Protein AF-A0A222F838-F1 (afdb_monomer)

Sequence (242 aa):
MSFPVFLSALLALLLTPISASGETWLASSETDFPPYNFPAGGKHVGIDTEIVQRVIDGMGEQVLFVQLPWKRVVQSVEQNEVDLGFQFVGTKERFEKFNMVGPFREGITTFMLPRDSVIEFSSLKELKGYLIGTVRGYAYEEEFDRADYLKKEEATDNETNVRKLAAGRLHMIVGDRDTLAFLAKRLGLSDRFRFADTPLAVVPRYIAFPKARSDQAAAFAQKLEEIKASGDIQSIIEKYTR

pLDDT: mean 92.19, std 12.28, range [41.16, 98.81]

Foldseek 3Di:
DDDDDDDDDDPPPPPDPPPPAAEEFEEEEAAAQPPAWYDDPNDIDHLVVVLLQVLQVLVSYHYDYDHDQPVVLVVCQLVVVGQKYWFDFDDPVQVVFFLKADLLDKFFKFKKAFLPDPDADPDVVSQQPFEEEDEPPDDGDPCNVPPPSHHYDYDSDLLVVLVCRVVVVGRIYIDTPNRNCVSCVVVVNNNGIDIHPDTPDTTGIIMTGGPVNNVVSVSSNVSSVVCVVVCVSVVSVVVRVD

Secondary structure (DSSP, 8-state):
--------------------PPPEEEEEEES-BTTTBEEETTEEE-HHHHHHHHHHHHTT-EEEEEEE-HHHHHHHHHTTSSSEEEEEE--HHHHHHEEEEEEEEEEEEEEEEETT-----SSGGGGTT-EEEEETT----HHHHH-TTSEEEEESSHHHHHHHHHTTS-SEEEEEHHHHHHHHHHTT-GGGEEE-SS-SEEEEEEEEEEGGGHHHHHHHHHHHHHHHHHTHHHHHHHHHH-

Structure (mmCIF, N/CA/C/O backbone):
data_AF-A0A222F838-F1
#
_entry.id   AF-A0A222F838-F1
#
loop_
_atom_site.group_PDB
_atom_site.id
_atom_site.type_symbol
_atom_site.label_atom_id
_atom_site.label_alt_id
_atom_site.label_comp_id
_atom_site.label_asym_id
_atom_site.label_entity_id
_atom_site.label_seq_id
_atom_site.pdbx_PDB_ins_code
_atom_site.Cartn_x
_atom_site.Cartn_y
_atom_site.Cartn_z
_atom_site.occupancy
_atom_site.B_iso_or_equiv
_atom_site.auth_seq_id
_atom_site.auth_comp_id
_atom_site.auth_asym_id
_atom_site.auth_atom_id
_atom_site.pdbx_PDB_model_num
ATOM 1 N N . MET A 1 1 ? -57.483 -23.331 66.114 1.00 47.12 1 MET A N 1
ATOM 2 C CA . MET A 1 1 ? -57.366 -23.907 64.758 1.00 47.12 1 MET A CA 1
ATOM 3 C C . MET A 1 1 ? -56.463 -22.995 63.956 1.00 47.12 1 MET A C 1
ATOM 5 O O . MET A 1 1 ? -56.780 -21.825 63.799 1.00 47.12 1 MET A O 1
ATOM 9 N N . SER A 1 2 ? -55.288 -23.506 63.612 1.00 41.16 2 SER A N 1
ATOM 10 C CA . SER A 1 2 ? -54.129 -22.750 63.141 1.00 41.16 2 SER A CA 1
ATOM 11 C C . SER A 1 2 ? -54.189 -22.492 61.633 1.00 41.16 2 SER A C 1
ATOM 13 O O . SER A 1 2 ? -54.548 -23.388 60.873 1.00 41.16 2 SER A O 1
ATOM 15 N N . PHE A 1 3 ? -53.813 -21.280 61.216 1.00 45.72 3 PHE A N 1
ATOM 16 C CA . PHE A 1 3 ? -53.476 -20.936 59.828 1.00 45.72 3 PHE A CA 1
ATOM 17 C C . PHE A 1 3 ? -52.226 -21.706 59.365 1.00 45.72 3 PHE A C 1
ATOM 19 O O . PHE A 1 3 ? -51.361 -22.017 60.189 1.00 45.72 3 PHE A O 1
ATOM 26 N N . PRO A 1 4 ? -52.062 -21.897 58.044 1.00 58.12 4 PRO A N 1
ATOM 27 C CA . PRO A 1 4 ? -50.879 -21.284 57.455 1.00 58.12 4 PRO A CA 1
ATOM 28 C C . PRO A 1 4 ? -51.153 -20.543 56.143 1.00 58.12 4 PRO A C 1
ATOM 30 O O . PRO A 1 4 ? -51.869 -20.984 55.247 1.00 58.12 4 PRO A O 1
ATOM 33 N N . VAL A 1 5 ? -50.508 -19.384 56.083 1.00 47.44 5 VAL A N 1
ATOM 34 C CA . VAL A 1 5 ? -50.274 -18.516 54.935 1.00 47.44 5 VAL A CA 1
ATOM 35 C C . VAL A 1 5 ? -49.326 -19.232 53.968 1.00 47.44 5 VAL A C 1
ATOM 37 O O . VAL A 1 5 ? -48.204 -19.559 54.347 1.00 47.44 5 VAL A O 1
ATOM 40 N N . PHE A 1 6 ? -49.742 -19.456 52.719 1.00 51.75 6 PHE A N 1
ATOM 41 C CA . PHE A 1 6 ? -48.815 -19.838 51.651 1.00 51.75 6 PHE A CA 1
ATOM 42 C C . PHE A 1 6 ? -48.137 -18.580 51.103 1.00 51.75 6 PHE A C 1
ATOM 44 O O . PHE A 1 6 ? -48.659 -17.871 50.248 1.00 51.75 6 PHE A O 1
ATOM 51 N N . LEU A 1 7 ? -46.956 -18.307 51.650 1.00 56.69 7 LEU A N 1
ATOM 52 C CA . LEU A 1 7 ? -45.938 -17.440 51.078 1.00 56.69 7 LEU A CA 1
ATOM 53 C C . LEU A 1 7 ? -45.090 -18.308 50.143 1.00 56.69 7 LEU A C 1
ATOM 55 O O . LEU A 1 7 ? -44.438 -19.230 50.623 1.00 56.69 7 LEU A O 1
ATOM 59 N N . SER A 1 8 ? -45.079 -18.049 48.834 1.00 54.81 8 SER A N 1
ATOM 60 C CA . SER A 1 8 ? -44.030 -18.571 47.944 1.00 54.81 8 SER A CA 1
ATOM 61 C C . SER A 1 8 ? -43.902 -17.751 46.661 1.00 54.81 8 SER A C 1
ATOM 63 O O . SER A 1 8 ? -44.647 -17.920 45.704 1.00 54.81 8 SER A O 1
ATOM 65 N N . ALA A 1 9 ? -42.912 -16.861 46.724 1.00 54.06 9 ALA A N 1
ATOM 66 C CA . ALA A 1 9 ? -41.950 -16.503 45.687 1.00 54.06 9 ALA A CA 1
ATOM 67 C C . ALA A 1 9 ? -42.478 -16.132 44.290 1.00 54.06 9 ALA A C 1
ATOM 69 O O . ALA A 1 9 ? -42.597 -16.953 43.384 1.00 54.06 9 ALA A O 1
ATOM 70 N N . LEU A 1 10 ? -42.629 -14.820 44.105 1.00 52.84 10 LEU A N 1
ATOM 71 C CA . LEU A 1 10 ? -42.528 -14.143 42.820 1.00 52.84 10 LEU A CA 1
ATOM 72 C C . LEU A 1 10 ? -41.126 -14.413 42.234 1.00 52.84 10 LEU A C 1
ATOM 74 O O . LEU A 1 10 ? -40.145 -13.790 42.642 1.00 52.84 10 LEU A O 1
ATOM 78 N N . LEU A 1 11 ? -41.008 -15.367 41.310 1.00 57.25 11 LEU A N 1
ATOM 79 C CA . LEU A 1 11 ? -39.789 -15.564 40.529 1.00 57.25 11 LEU A CA 1
ATOM 80 C C . LEU A 1 11 ? -39.719 -14.436 39.490 1.00 57.25 11 LEU A C 1
ATOM 82 O O . LEU A 1 11 ? -40.187 -14.574 38.362 1.00 57.25 11 LEU A O 1
ATOM 86 N N . ALA A 1 12 ? -39.189 -13.282 39.896 1.00 57.19 12 ALA A N 1
ATOM 87 C CA . ALA A 1 12 ? -38.787 -12.240 38.966 1.00 57.19 12 ALA A CA 1
ATOM 88 C C . ALA A 1 12 ? -37.613 -12.788 38.143 1.00 57.19 12 ALA A C 1
ATOM 90 O O . ALA A 1 12 ? -36.463 -12.754 38.580 1.00 57.19 12 ALA A O 1
ATOM 91 N N . LEU A 1 13 ? -37.917 -13.351 36.970 1.00 58.38 13 LEU A N 1
ATOM 92 C CA . LEU A 1 13 ? -36.924 -13.607 35.936 1.00 58.38 13 LEU A CA 1
ATOM 93 C C . LEU A 1 13 ? -36.285 -12.253 35.603 1.00 58.38 13 LEU A C 1
ATOM 95 O O . LEU A 1 13 ? -36.891 -11.410 34.943 1.00 58.38 13 LEU A O 1
ATOM 99 N N . LEU A 1 14 ? -35.078 -12.033 36.119 1.00 60.81 14 LEU A N 1
ATOM 100 C CA . LEU A 1 14 ? -34.188 -10.969 35.684 1.00 60.81 14 LEU A CA 1
ATOM 101 C C . LEU A 1 14 ? -33.916 -11.198 34.195 1.00 60.81 14 LEU A C 1
ATOM 103 O O . LEU A 1 14 ? -33.056 -11.991 33.823 1.00 60.81 14 LEU A O 1
ATOM 107 N N . LEU A 1 15 ? -34.683 -10.520 33.343 1.00 58.22 15 LEU A N 1
ATOM 108 C CA . LEU A 1 15 ? -34.321 -10.259 31.957 1.00 58.22 15 LEU A CA 1
ATOM 109 C C . LEU A 1 15 ? -33.086 -9.358 31.995 1.00 58.22 15 LEU A C 1
ATOM 111 O O . LEU A 1 15 ? -33.193 -8.135 31.936 1.00 58.22 15 LEU A O 1
ATOM 115 N N . THR A 1 16 ? -31.907 -9.952 32.164 1.00 57.75 16 THR A N 1
ATOM 116 C CA . THR A 1 16 ? -30.672 -9.262 31.824 1.00 57.75 16 THR A CA 1
ATOM 117 C C . THR A 1 16 ? -30.692 -9.076 30.309 1.00 57.75 16 THR A C 1
ATOM 119 O O . THR A 1 16 ? -30.806 -10.061 29.574 1.00 57.75 16 THR A O 1
ATOM 122 N N . PRO A 1 17 ? -30.627 -7.839 29.793 1.00 51.03 17 PRO A N 1
ATOM 123 C CA . PRO A 1 17 ? -30.378 -7.655 28.379 1.00 51.03 17 PRO A CA 1
ATOM 124 C C . PRO A 1 17 ? -28.957 -8.159 28.110 1.00 51.03 17 PRO A C 1
ATOM 126 O O . PRO A 1 17 ? -27.977 -7.453 28.333 1.00 51.03 17 PRO A O 1
ATOM 129 N N . ILE A 1 18 ? -28.830 -9.406 27.653 1.00 56.88 18 ILE A N 1
ATOM 130 C CA . ILE A 1 18 ? -27.625 -9.866 26.965 1.00 56.88 18 ILE A CA 1
ATOM 131 C C . ILE A 1 18 ? -27.657 -9.175 25.606 1.00 56.88 18 ILE A C 1
ATOM 133 O O . ILE A 1 18 ? -28.187 -9.680 24.622 1.00 56.88 18 ILE A O 1
ATOM 137 N N . SER A 1 19 ? -27.172 -7.946 25.571 1.00 56.06 19 SER A N 1
ATOM 138 C CA . SER A 1 19 ? -26.830 -7.247 24.339 1.00 56.06 19 SER A CA 1
ATOM 139 C C . SER A 1 19 ? -25.667 -6.323 24.645 1.00 56.06 19 SER A C 1
ATOM 141 O O . SER A 1 19 ? -25.789 -5.107 24.628 1.00 56.06 19 SER A O 1
ATOM 143 N N . ALA A 1 20 ? -24.531 -6.939 24.959 1.00 55.25 20 ALA A N 1
ATOM 144 C CA . ALA A 1 20 ? -23.227 -6.322 24.771 1.00 55.25 20 ALA A CA 1
ATOM 145 C C . ALA A 1 20 ? -22.584 -6.984 23.545 1.00 55.25 20 ALA A C 1
ATOM 147 O O . ALA A 1 20 ? -21.582 -7.682 23.640 1.00 55.25 20 ALA A O 1
ATOM 148 N N . SER A 1 21 ? -23.249 -6.857 22.397 1.00 71.25 21 SER A N 1
ATOM 149 C CA . SER A 1 21 ? -22.556 -6.978 21.119 1.00 71.25 21 SER A CA 1
ATOM 150 C C . SER A 1 21 ? -21.801 -5.666 20.961 1.00 71.25 21 SER A C 1
ATOM 152 O O . SER A 1 21 ? -22.459 -4.626 20.957 1.00 71.25 21 SER A O 1
ATOM 154 N N . GLY A 1 22 ? -20.471 -5.705 20.879 1.00 83.00 22 GLY A N 1
ATOM 155 C CA . GLY A 1 22 ? -19.676 -4.512 20.585 1.00 83.00 22 GLY A CA 1
ATOM 156 C C . GLY A 1 22 ? -20.151 -3.792 19.317 1.00 83.00 22 GLY A C 1
ATOM 157 O O . GLY A 1 22 ? -20.854 -4.374 18.477 1.00 83.00 22 GLY A O 1
ATOM 158 N N . GLU A 1 23 ? -19.790 -2.518 19.199 1.00 92.88 23 GLU A N 1
ATOM 159 C CA . GLU A 1 23 ? -19.919 -1.728 17.982 1.00 92.88 23 GLU A CA 1
ATOM 160 C C . GLU A 1 23 ? -19.282 -2.475 16.801 1.00 92.88 23 GLU A C 1
ATOM 162 O O . GLU A 1 23 ? -18.257 -3.148 16.914 1.00 92.88 23 GLU A O 1
ATOM 167 N N . THR A 1 24 ? -19.920 -2.381 15.637 1.00 96.75 24 THR A N 1
ATOM 168 C CA . THR A 1 24 ? -19.381 -2.949 14.402 1.00 96.75 24 THR A CA 1
ATOM 169 C C . THR A 1 24 ? -18.655 -1.870 13.621 1.00 96.75 24 THR A C 1
ATOM 171 O O . THR A 1 24 ? -19.284 -0.934 13.136 1.00 96.75 24 THR A O 1
ATOM 174 N N . TRP A 1 25 ? -17.3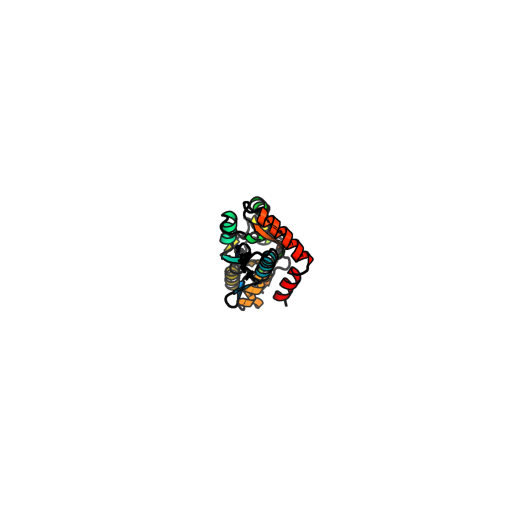45 -2.032 13.482 1.00 97.81 25 TRP A N 1
ATOM 175 C CA . TRP A 1 25 ? -16.471 -1.118 12.770 1.00 97.81 25 TRP A CA 1
ATOM 176 C C . TRP A 1 25 ? -16.386 -1.498 11.288 1.00 97.81 25 TRP A C 1
ATOM 178 O O . TRP A 1 25 ? -16.220 -2.665 10.935 1.00 97.81 25 TRP A O 1
ATOM 188 N N . LEU A 1 26 ? -16.458 -0.522 10.395 1.00 98.19 26 LEU A N 1
ATOM 189 C CA . LEU A 1 26 ? -16.277 -0.681 8.961 1.00 98.19 26 LEU A CA 1
ATOM 190 C C . LEU A 1 26 ? -14.822 -0.377 8.583 1.00 98.19 26 LEU A C 1
ATOM 192 O O . LEU A 1 26 ? -14.384 0.774 8.621 1.00 98.19 26 LEU A O 1
ATOM 196 N N . ALA A 1 27 ? -14.074 -1.408 8.195 1.00 98.19 27 ALA A N 1
ATOM 197 C CA . ALA A 1 27 ? -12.661 -1.314 7.838 1.00 98.19 27 ALA A CA 1
ATOM 198 C C . ALA A 1 27 ? -12.447 -1.477 6.328 1.00 98.19 27 ALA A C 1
ATOM 200 O O . ALA A 1 27 ? -12.852 -2.476 5.734 1.00 98.19 27 ALA A O 1
ATOM 201 N N . SER A 1 28 ? -11.760 -0.521 5.704 1.00 98.00 28 SER A N 1
ATOM 202 C CA . SER A 1 28 ? -11.481 -0.522 4.265 1.00 98.00 28 SER A CA 1
ATOM 203 C C . SER A 1 28 ? -10.046 -0.933 3.940 1.00 98.00 28 SER A C 1
ATOM 205 O O . SER A 1 28 ? -9.096 -0.520 4.608 1.00 98.00 28 SER A O 1
ATOM 207 N N . SER A 1 29 ? -9.873 -1.722 2.881 1.00 96.88 29 SER A N 1
ATOM 208 C CA . SER A 1 29 ? -8.556 -2.106 2.353 1.00 96.88 29 SER A CA 1
ATOM 209 C C . SER A 1 29 ? -8.553 -2.242 0.847 1.00 96.88 29 SER A C 1
ATOM 211 O O . SER A 1 29 ? -9.608 -2.281 0.204 1.00 96.88 29 SER A O 1
ATOM 213 N N . GLU A 1 30 ? -7.350 -2.320 0.277 1.00 95.19 30 GLU A N 1
ATOM 214 C CA . GLU A 1 30 ? -7.223 -2.636 -1.137 1.00 95.19 30 GLU A CA 1
ATOM 215 C C . GLU A 1 30 ? -7.853 -4.004 -1.449 1.00 95.19 30 GLU A C 1
ATOM 217 O O . GLU A 1 30 ? -7.900 -4.910 -0.617 1.00 95.19 30 GLU A O 1
ATOM 222 N N . THR A 1 31 ? -8.383 -4.170 -2.656 1.00 92.50 31 THR A N 1
ATOM 223 C CA . THR A 1 31 ? -9.012 -5.442 -3.036 1.00 92.50 31 THR A CA 1
ATOM 224 C C . THR A 1 31 ? -8.020 -6.592 -3.117 1.00 92.50 31 THR A C 1
ATOM 226 O O . THR A 1 31 ? -8.374 -7.719 -2.789 1.00 92.50 31 THR A O 1
ATOM 229 N N . ASP A 1 32 ? -6.789 -6.333 -3.543 1.00 94.75 32 ASP A N 1
ATOM 230 C CA . ASP A 1 32 ? -5.841 -7.399 -3.838 1.00 94.75 32 ASP A CA 1
ATOM 231 C C . ASP A 1 32 ? -4.401 -6.909 -3.659 1.00 94.75 32 ASP A C 1
ATOM 233 O O . ASP A 1 32 ? -3.751 -6.417 -4.582 1.00 94.75 32 ASP A O 1
ATOM 237 N N . PHE A 1 33 ? -3.922 -7.025 -2.424 1.00 96.62 33 PHE A N 1
ATOM 238 C CA . PHE A 1 33 ? -2.571 -6.677 -2.000 1.00 96.62 33 PHE A CA 1
ATOM 239 C C . PHE A 1 33 ? -1.982 -7.833 -1.165 1.00 96.62 33 PHE A C 1
ATOM 241 O O . PHE A 1 33 ? -1.771 -7.718 0.047 1.00 96.62 33 PHE A O 1
ATOM 248 N N . PRO A 1 34 ? -1.788 -9.016 -1.779 1.00 96.44 34 PRO A N 1
ATOM 249 C CA . PRO A 1 34 ? -1.251 -10.180 -1.083 1.00 96.44 34 PRO A CA 1
ATOM 250 C C . PRO A 1 34 ? 0.197 -9.945 -0.624 1.00 96.44 34 PRO A C 1
ATOM 252 O O . PRO A 1 34 ? 0.878 -9.120 -1.207 1.00 96.44 34 PRO A O 1
ATOM 255 N N . PRO A 1 35 ? 0.705 -10.665 0.388 1.00 95.69 35 PRO A N 1
ATOM 256 C CA . PRO A 1 35 ? -0.019 -11.578 1.272 1.00 95.69 35 PRO A CA 1
ATOM 257 C C . PRO A 1 35 ? -0.782 -10.843 2.393 1.00 95.69 35 PRO A C 1
ATOM 259 O O . PRO A 1 35 ? -1.263 -11.469 3.337 1.00 95.69 35 PRO A O 1
ATOM 262 N N . TYR A 1 36 ? -0.879 -9.514 2.325 1.00 96.44 36 TYR A N 1
ATOM 263 C CA . TYR A 1 36 ? -1.411 -8.689 3.406 1.00 96.44 36 TYR A CA 1
ATOM 264 C C . TYR A 1 36 ? -2.940 -8.662 3.446 1.00 96.44 36 TYR A C 1
ATOM 266 O O . TYR A 1 36 ? -3.514 -8.667 4.532 1.00 96.44 36 TYR A O 1
ATOM 274 N N . ASN A 1 37 ? -3.592 -8.678 2.285 1.00 94.88 37 ASN A N 1
ATOM 275 C CA . ASN A 1 37 ? -5.048 -8.735 2.140 1.00 94.88 37 ASN A CA 1
ATOM 276 C C . ASN A 1 37 ? -5.410 -9.106 0.697 1.00 94.88 37 ASN A C 1
ATOM 278 O O . ASN A 1 37 ? -5.036 -8.413 -0.248 1.00 94.88 37 ASN A O 1
ATOM 282 N N . PHE A 1 38 ? -6.108 -10.217 0.505 1.00 94.75 38 PHE A N 1
ATOM 283 C CA . PHE A 1 38 ? -6.442 -10.737 -0.816 1.00 94.75 38 PHE A CA 1
ATOM 284 C C . PHE A 1 38 ? -7.594 -11.748 -0.738 1.00 94.75 38 PHE A C 1
ATOM 286 O O . PHE A 1 38 ? -7.796 -12.395 0.298 1.00 94.75 38 PHE A O 1
ATOM 293 N N . PRO A 1 39 ? -8.341 -11.938 -1.838 1.00 91.94 39 PRO A N 1
ATOM 294 C CA . PRO A 1 39 ? -9.376 -12.956 -1.899 1.00 91.94 39 PRO A CA 1
ATOM 295 C C . PRO A 1 39 ? -8.763 -14.364 -1.942 1.00 91.94 39 PRO A C 1
ATOM 297 O O . PRO A 1 39 ? -7.977 -14.693 -2.833 1.00 91.94 39 PRO A O 1
ATOM 300 N N . ALA A 1 40 ? -9.174 -15.234 -1.018 1.00 89.31 40 ALA A N 1
ATOM 301 C CA . ALA A 1 40 ? -8.852 -16.659 -1.021 1.00 89.31 40 ALA A CA 1
ATOM 302 C C . ALA A 1 40 ? -10.021 -17.488 -0.467 1.00 89.31 40 ALA A C 1
ATOM 304 O O . ALA A 1 40 ? -10.564 -17.200 0.598 1.00 89.31 40 ALA A O 1
ATOM 305 N N . GLY A 1 41 ? -10.427 -18.539 -1.191 1.00 84.88 41 GLY A N 1
ATOM 306 C CA . GLY A 1 41 ? -11.477 -19.458 -0.725 1.00 84.88 41 GLY A CA 1
ATOM 307 C C . GLY A 1 41 ? -12.831 -18.787 -0.453 1.00 84.88 41 GLY A C 1
ATOM 308 O O . GLY A 1 41 ? -13.537 -19.190 0.468 1.00 84.88 41 GLY A O 1
ATOM 309 N N . GLY A 1 42 ? -13.171 -17.736 -1.209 1.00 82.56 42 GLY A N 1
ATOM 310 C CA . GLY A 1 42 ? -14.408 -16.966 -1.025 1.00 82.56 42 GLY A CA 1
ATOM 311 C C . GLY A 1 42 ? -14.408 -16.028 0.189 1.00 82.56 42 GLY A C 1
ATOM 312 O O . GLY A 1 42 ? -15.452 -15.476 0.522 1.00 82.56 42 GLY A O 1
ATOM 313 N N . LYS A 1 43 ? -13.259 -15.846 0.850 1.00 86.56 43 LYS A N 1
ATOM 314 C CA . LYS A 1 43 ? -13.061 -14.912 1.964 1.00 86.56 43 LYS A CA 1
ATOM 315 C C . LYS A 1 43 ? -11.957 -13.916 1.625 1.00 86.56 43 LYS A C 1
ATOM 317 O O . LYS A 1 43 ? -11.111 -14.195 0.778 1.00 86.56 43 LYS A O 1
ATOM 322 N N . HIS A 1 44 ? -11.952 -12.780 2.313 1.00 85.75 44 HIS A N 1
ATOM 323 C CA . HIS A 1 44 ? -10.818 -11.860 2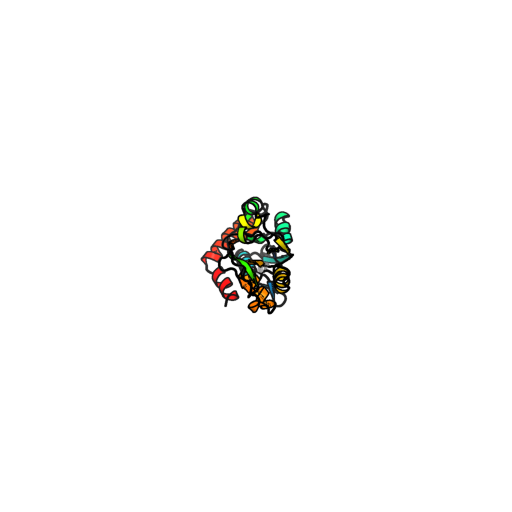.305 1.00 85.75 44 HIS A CA 1
ATOM 324 C C . HIS A 1 44 ? -9.901 -12.210 3.474 1.00 85.75 44 HIS A C 1
ATOM 326 O O . HIS A 1 44 ? -10.361 -12.288 4.613 1.00 85.75 44 HIS A O 1
ATOM 332 N N . VAL A 1 45 ? -8.638 -12.502 3.185 1.00 93.25 45 VAL A N 1
ATOM 333 C CA . VAL A 1 45 ? -7.653 -12.979 4.168 1.00 93.25 45 VAL A CA 1
ATOM 334 C C . VAL A 1 45 ? -6.328 -12.264 3.972 1.00 93.25 45 VAL A C 1
ATOM 336 O O . VAL A 1 45 ? -6.092 -11.678 2.920 1.00 93.25 45 VAL A O 1
ATOM 339 N N . GLY A 1 46 ? -5.436 -12.364 4.949 1.00 95.62 46 GLY A N 1
ATOM 340 C CA . GLY A 1 46 ? -4.079 -11.850 4.843 1.00 95.62 46 GLY A CA 1
ATOM 341 C C . GLY A 1 46 ? -3.570 -11.307 6.168 1.00 95.62 46 GLY A C 1
ATOM 342 O O . GLY A 1 46 ? -4.329 -11.160 7.128 1.00 95.62 46 GLY A O 1
ATOM 343 N N . ILE A 1 47 ? -2.272 -11.018 6.201 1.00 96.69 47 ILE A N 1
ATOM 344 C CA . ILE A 1 47 ? -1.560 -10.567 7.403 1.00 96.69 47 ILE A CA 1
ATOM 345 C C . ILE A 1 47 ? -2.234 -9.332 8.015 1.00 96.69 47 ILE A C 1
ATOM 347 O O . ILE A 1 47 ? -2.547 -9.324 9.202 1.00 96.69 47 ILE A O 1
ATOM 351 N N . ASP A 1 48 ? -2.509 -8.303 7.213 1.00 97.19 48 ASP A N 1
ATOM 352 C CA . ASP A 1 48 ? -3.030 -7.030 7.717 1.00 97.19 48 ASP A CA 1
ATOM 353 C C . ASP A 1 48 ? -4.491 -7.145 8.128 1.00 97.19 48 ASP A C 1
ATOM 355 O O . ASP A 1 48 ? -4.891 -6.588 9.148 1.00 97.19 48 ASP A O 1
ATOM 359 N N . THR A 1 49 ? -5.281 -7.901 7.362 1.00 96.75 49 THR A N 1
ATOM 360 C CA . THR A 1 49 ? -6.672 -8.206 7.714 1.00 96.75 49 THR A CA 1
ATOM 361 C C . THR A 1 49 ? -6.746 -8.923 9.061 1.00 96.75 49 THR A C 1
ATOM 363 O O . THR A 1 49 ? -7.558 -8.555 9.905 1.00 96.75 49 THR A O 1
ATOM 366 N N . GLU A 1 50 ? -5.874 -9.906 9.295 1.00 96.69 50 GLU A N 1
ATOM 367 C CA . GLU A 1 50 ? -5.843 -10.670 10.545 1.00 96.69 50 GLU A CA 1
ATOM 368 C C . GLU A 1 50 ? -5.340 -9.831 11.728 1.00 96.69 50 GLU A C 1
ATOM 370 O O . GLU A 1 50 ? -5.903 -9.931 12.817 1.00 96.69 50 GLU A O 1
ATOM 375 N N . ILE A 1 51 ? -4.359 -8.942 11.521 1.00 97.19 51 ILE A N 1
ATOM 376 C CA . ILE A 1 51 ? -3.921 -7.985 12.552 1.00 97.19 51 ILE A CA 1
ATOM 377 C C . ILE A 1 51 ? -5.067 -7.042 12.933 1.00 97.19 51 ILE A C 1
ATOM 379 O O . ILE A 1 51 ? -5.361 -6.892 14.117 1.00 97.19 51 ILE A O 1
ATOM 383 N N . VAL A 1 52 ? -5.737 -6.421 11.956 1.00 97.75 52 VAL A N 1
ATOM 384 C CA . VAL A 1 52 ? -6.846 -5.487 12.223 1.00 97.75 52 VAL A CA 1
ATOM 385 C C . VAL A 1 52 ? -7.996 -6.193 12.941 1.00 97.75 52 VAL A C 1
ATOM 387 O O . VAL A 1 52 ? -8.491 -5.671 13.937 1.00 97.75 52 VAL A O 1
ATOM 390 N N . GLN A 1 53 ? -8.374 -7.394 12.493 1.00 97.12 53 GLN A N 1
ATOM 391 C CA . GLN A 1 53 ? -9.386 -8.215 13.162 1.00 97.12 53 GLN A CA 1
ATOM 392 C C . GLN A 1 53 ? -8.999 -8.484 14.621 1.00 97.12 53 GLN A C 1
ATOM 394 O O . GLN A 1 53 ? -9.800 -8.249 15.517 1.00 97.12 53 GLN A O 1
ATOM 399 N N . ARG A 1 54 ? -7.754 -8.910 14.878 1.00 96.75 54 ARG A N 1
ATOM 400 C CA . ARG A 1 54 ? -7.262 -9.222 16.228 1.00 96.75 54 ARG A CA 1
ATOM 401 C C . ARG A 1 54 ? -7.301 -8.014 17.162 1.00 96.75 54 ARG A C 1
ATOM 403 O O . ARG A 1 54 ? -7.618 -8.176 18.339 1.00 96.75 54 ARG A O 1
ATOM 410 N N . VAL A 1 55 ? -6.978 -6.823 16.654 1.00 97.81 55 VAL A N 1
ATOM 411 C CA . VAL A 1 55 ? -7.058 -5.576 17.429 1.00 97.81 55 VAL A CA 1
ATOM 412 C C . VAL A 1 55 ? -8.496 -5.282 17.824 1.00 97.81 55 VAL A C 1
ATOM 414 O O . VAL A 1 55 ? -8.762 -5.093 19.007 1.00 97.81 55 VAL A O 1
ATOM 417 N N . ILE A 1 56 ? -9.418 -5.313 16.864 1.00 97.62 56 ILE A N 1
ATOM 418 C CA . ILE A 1 56 ? -10.827 -4.970 17.092 1.00 97.62 56 ILE A CA 1
ATOM 419 C C . ILE A 1 56 ? -11.505 -6.008 18.001 1.00 97.62 56 ILE A C 1
ATOM 421 O O . ILE A 1 56 ? -12.132 -5.631 18.990 1.00 97.62 56 ILE A O 1
ATOM 425 N N . ASP A 1 57 ? -11.267 -7.303 17.774 1.00 96.31 57 ASP A N 1
ATOM 426 C CA . ASP A 1 57 ? -11.748 -8.377 18.657 1.00 96.31 57 ASP A CA 1
ATOM 427 C C . ASP A 1 57 ? -11.226 -8.203 20.088 1.00 96.31 57 ASP A C 1
ATOM 429 O O . ASP A 1 57 ? -11.942 -8.411 21.068 1.00 96.31 57 ASP A O 1
ATOM 433 N N . GLY A 1 58 ? -9.963 -7.794 20.228 1.00 95.81 58 GLY A N 1
ATOM 434 C CA . GLY A 1 58 ? -9.339 -7.544 21.520 1.00 95.81 58 GLY A CA 1
ATOM 435 C C . GLY A 1 58 ? -9.922 -6.342 22.272 1.00 95.81 58 GLY A C 1
ATOM 436 O O . GLY A 1 58 ? -9.714 -6.241 23.484 1.00 95.81 58 GLY A O 1
ATOM 437 N N . MET A 1 59 ? -10.617 -5.439 21.578 1.00 96.56 59 MET A N 1
ATOM 438 C CA . MET A 1 59 ? -11.394 -4.347 22.173 1.00 96.56 59 MET A CA 1
ATOM 439 C C . MET A 1 59 ? -12.804 -4.800 22.586 1.00 96.56 59 MET A C 1
ATOM 441 O O . MET A 1 59 ? -13.504 -4.050 23.256 1.00 96.56 59 MET A O 1
ATOM 445 N N . GLY A 1 60 ? -13.210 -6.026 22.231 1.00 96.38 60 GLY A N 1
ATOM 446 C CA . GLY A 1 60 ? -14.581 -6.514 22.404 1.00 96.38 60 GLY A CA 1
ATOM 447 C C . GLY A 1 60 ? -15.547 -6.025 21.320 1.00 96.38 60 GLY A C 1
ATOM 448 O O . GLY A 1 60 ? -16.758 -6.163 21.486 1.00 96.38 60 GLY A O 1
ATOM 449 N N . GLU A 1 61 ? -15.015 -5.472 20.228 1.00 97.00 61 GLU A N 1
ATOM 450 C CA . GLU A 1 61 ? -15.764 -4.902 19.108 1.00 97.00 61 GLU A CA 1
ATOM 451 C C . GLU A 1 61 ? -15.818 -5.884 17.925 1.00 97.00 61 GLU A C 1
ATOM 453 O O . GLU A 1 61 ? -15.170 -6.931 17.928 1.00 97.00 61 GLU A O 1
ATOM 458 N N . GLN A 1 62 ? -16.599 -5.561 16.894 1.00 96.94 62 GLN A N 1
ATOM 459 C CA . GLN A 1 62 ? -16.684 -6.343 15.653 1.00 96.94 62 GLN A CA 1
ATOM 460 C C . GLN A 1 62 ? -16.144 -5.546 14.470 1.00 96.94 62 GLN A C 1
ATOM 462 O O . GLN A 1 62 ? -16.176 -4.321 14.485 1.00 96.94 62 GLN A O 1
ATOM 467 N N . VAL A 1 63 ? -15.705 -6.222 13.405 1.00 96.31 63 VAL A N 1
ATOM 468 C CA . VAL A 1 63 ? -15.292 -5.560 12.159 1.00 96.31 63 VAL A CA 1
ATOM 469 C C . VAL A 1 63 ? -15.944 -6.181 10.933 1.00 96.31 63 VAL A C 1
ATOM 471 O O . VAL A 1 63 ? -16.014 -7.400 10.779 1.00 96.31 63 VAL A O 1
ATOM 474 N N . LEU A 1 64 ? -16.393 -5.315 10.031 1.00 96.44 64 LEU A N 1
ATOM 475 C CA . LEU A 1 64 ? -16.776 -5.648 8.670 1.00 96.44 64 LEU A CA 1
ATOM 476 C C . LEU A 1 64 ? -15.744 -5.071 7.711 1.00 96.44 64 LEU A C 1
ATOM 478 O O . LEU A 1 64 ? -15.492 -3.866 7.691 1.00 96.44 64 LEU A O 1
ATOM 482 N N . PHE A 1 65 ? -15.159 -5.938 6.891 1.00 96.06 65 PHE A N 1
ATOM 483 C CA . PHE A 1 65 ? -14.176 -5.523 5.900 1.00 96.06 65 PHE A CA 1
ATOM 484 C C . PHE A 1 65 ? -14.833 -5.203 4.563 1.00 96.06 65 PHE A C 1
ATOM 486 O O . PHE A 1 65 ? -15.518 -6.046 3.982 1.00 96.06 65 PHE A O 1
ATOM 493 N N . VAL A 1 66 ? -14.531 -4.022 4.030 1.00 95.56 66 VAL A N 1
ATOM 494 C CA . VAL A 1 66 ? -14.891 -3.608 2.673 1.00 95.56 66 VAL A CA 1
ATOM 495 C C . VAL A 1 66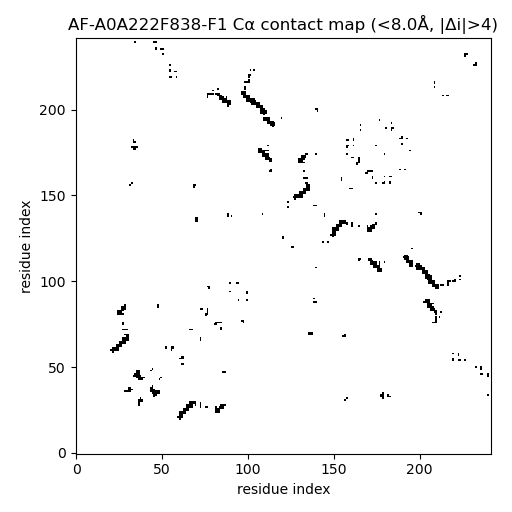 ? -13.624 -3.491 1.838 1.00 95.56 66 VAL A C 1
ATOM 497 O O . VAL A 1 66 ? -12.623 -2.907 2.252 1.00 95.56 66 VAL A O 1
ATOM 500 N N . GLN A 1 67 ? -13.656 -4.075 0.647 1.00 94.00 67 GLN A N 1
ATOM 501 C CA . GLN A 1 67 ? -12.537 -4.065 -0.284 1.00 94.00 67 GLN A CA 1
ATOM 502 C C . GLN A 1 67 ? -12.817 -3.094 -1.423 1.00 94.00 67 GLN A C 1
ATOM 504 O O . GLN A 1 67 ? -13.867 -3.170 -2.060 1.00 94.00 67 GLN A O 1
ATOM 509 N N . LEU A 1 68 ? -11.873 -2.197 -1.705 1.00 94.81 68 LEU A N 1
ATOM 510 C CA . LEU A 1 68 ? -11.994 -1.202 -2.772 1.00 94.81 68 LEU A CA 1
ATOM 511 C C . LEU A 1 68 ? -10.666 -1.075 -3.536 1.00 94.81 68 LEU A C 1
ATOM 513 O O . LEU A 1 68 ? -9.616 -1.440 -3.009 1.00 94.81 68 LEU A O 1
ATOM 517 N N . PRO A 1 69 ? -10.649 -0.525 -4.762 1.00 93.94 69 PRO A N 1
ATOM 518 C CA . PRO A 1 69 ? -9.405 -0.048 -5.362 1.00 93.94 69 PRO A CA 1
ATOM 519 C C . PRO A 1 69 ? -8.733 0.972 -4.434 1.00 93.94 69 PRO A C 1
ATOM 521 O O . PRO A 1 69 ? -9.426 1.810 -3.857 1.00 93.94 69 PRO A O 1
ATOM 524 N N . TRP A 1 70 ? -7.402 0.963 -4.315 1.00 95.69 70 TRP A N 1
ATOM 525 C CA . TRP A 1 70 ? -6.688 1.762 -3.304 1.00 95.69 70 TRP A CA 1
ATOM 526 C C . TRP A 1 70 ? -7.094 3.245 -3.257 1.00 95.69 70 TRP A C 1
ATOM 528 O O . TRP A 1 70 ? -7.359 3.795 -2.191 1.00 95.69 70 TRP A O 1
ATOM 538 N N . LYS A 1 71 ? -7.241 3.899 -4.418 1.00 94.06 71 LYS A N 1
ATOM 539 C CA . LYS A 1 71 ? -7.692 5.301 -4.475 1.00 94.06 71 LYS A CA 1
ATOM 540 C C . LYS A 1 71 ? -9.049 5.523 -3.783 1.00 94.06 71 LYS A C 1
ATOM 542 O O . LYS A 1 71 ? -9.269 6.582 -3.203 1.00 94.06 71 LYS A O 1
ATOM 547 N N . ARG A 1 72 ? -9.952 4.541 -3.846 1.00 96.44 72 ARG A N 1
ATOM 548 C CA . ARG A 1 72 ? -11.262 4.578 -3.182 1.00 96.44 72 ARG A CA 1
ATOM 549 C C . ARG A 1 72 ? -11.168 4.294 -1.686 1.00 96.44 72 ARG A C 1
ATOM 551 O O . ARG A 1 72 ? -11.929 4.904 -0.954 1.00 96.44 72 ARG A O 1
ATOM 558 N N . VAL A 1 73 ? -10.209 3.481 -1.235 1.00 97.44 73 VAL A N 1
ATOM 559 C CA . VAL A 1 73 ? -9.900 3.318 0.201 1.00 97.44 73 VAL A CA 1
ATOM 560 C C . VAL A 1 73 ? -9.505 4.659 0.816 1.00 97.44 73 VAL A C 1
ATOM 562 O O . VAL A 1 73 ? -10.064 5.075 1.826 1.00 97.44 73 VAL A O 1
ATOM 565 N N . VAL A 1 74 ? -8.574 5.377 0.180 1.00 96.88 74 VAL A N 1
ATOM 566 C CA . VAL A 1 74 ? -8.137 6.700 0.661 1.00 96.88 74 VAL A CA 1
ATOM 567 C C . VAL A 1 74 ? -9.316 7.673 0.714 1.00 96.88 74 VAL A C 1
ATOM 569 O O . VAL A 1 74 ? -9.510 8.350 1.720 1.00 96.88 74 VAL A O 1
ATOM 572 N N . GLN A 1 75 ? -10.130 7.696 -0.344 1.00 97.12 75 GLN A N 1
ATOM 573 C CA . GLN A 1 75 ? -11.307 8.555 -0.418 1.00 97.12 75 GLN A CA 1
ATOM 574 C C . GLN A 1 75 ? -12.347 8.223 0.663 1.00 97.12 75 GLN A C 1
ATOM 576 O O . GLN A 1 75 ? -12.869 9.144 1.283 1.00 97.12 75 GLN A O 1
ATOM 581 N N . SER A 1 76 ? -12.636 6.943 0.917 1.00 98.25 76 SER A N 1
ATOM 582 C CA . SER A 1 76 ? -13.659 6.552 1.894 1.00 98.25 76 SER A CA 1
ATOM 583 C C . SER A 1 76 ? -13.273 6.954 3.319 1.00 98.25 76 SER A C 1
ATOM 585 O O . SER A 1 76 ? -14.134 7.342 4.105 1.00 98.25 76 SER A O 1
ATOM 587 N N . VAL A 1 77 ? -11.976 6.911 3.656 1.00 98.19 77 VAL A N 1
ATOM 588 C CA . VAL A 1 77 ? -11.471 7.410 4.949 1.00 98.19 77 VAL A CA 1
ATOM 589 C C . VAL A 1 77 ? -11.581 8.936 5.017 1.00 98.19 77 VAL A C 1
ATOM 591 O O . VAL A 1 77 ? -12.048 9.482 6.012 1.00 98.19 77 VAL A O 1
ATOM 594 N N . GLU A 1 78 ? -11.195 9.645 3.953 1.00 96.75 78 GLU A N 1
ATOM 595 C CA . GLU A 1 78 ? -11.278 11.113 3.885 1.00 96.75 78 GLU A CA 1
ATOM 596 C C . GLU A 1 78 ? -12.720 11.625 3.994 1.00 96.75 78 GLU A C 1
ATOM 598 O O . GLU A 1 78 ? -12.972 12.651 4.622 1.00 96.75 78 GLU A O 1
ATOM 603 N N . GLN A 1 79 ? -13.674 10.880 3.436 1.00 97.19 79 GLN A N 1
ATOM 604 C CA . GLN A 1 79 ? -15.099 11.210 3.435 1.00 97.19 79 GLN A CA 1
ATOM 605 C C . GLN A 1 79 ? -15.857 10.669 4.656 1.00 97.19 79 GLN A C 1
ATOM 607 O O . GLN A 1 79 ? -17.067 10.868 4.748 1.00 97.19 79 GLN A O 1
ATOM 612 N N . ASN A 1 80 ? -15.163 10.029 5.607 1.00 97.25 80 ASN A N 1
ATOM 613 C CA . ASN A 1 80 ? -15.757 9.418 6.800 1.00 97.25 80 ASN A CA 1
ATOM 614 C C . ASN A 1 80 ? -16.849 8.370 6.472 1.00 97.25 80 ASN A C 1
ATOM 616 O O . ASN A 1 80 ? -17.785 8.178 7.244 1.00 97.25 80 ASN A O 1
ATOM 620 N N . GLU A 1 81 ? -16.731 7.699 5.322 1.00 98.06 81 GLU A N 1
ATOM 621 C CA . GLU A 1 81 ? -17.625 6.612 4.888 1.00 98.06 81 GLU A CA 1
ATOM 622 C C . GLU A 1 81 ? -17.285 5.278 5.567 1.00 98.06 81 GLU A C 1
ATOM 624 O O . GLU A 1 81 ? -18.115 4.375 5.615 1.00 98.06 81 GLU A O 1
ATOM 629 N N . VAL A 1 82 ? -16.058 5.153 6.076 1.00 98.56 82 VAL A N 1
ATOM 630 C CA . VAL A 1 82 ? -15.552 3.994 6.822 1.00 98.56 82 VAL A CA 1
ATOM 631 C C . VAL A 1 82 ? -14.909 4.465 8.121 1.00 98.56 82 VAL A C 1
ATOM 633 O O . VAL A 1 82 ? -14.472 5.614 8.223 1.00 98.56 82 VAL A O 1
ATOM 636 N N . ASP A 1 83 ? -14.829 3.578 9.107 1.00 98.56 83 ASP A N 1
ATOM 637 C CA . ASP A 1 83 ? -14.275 3.909 10.421 1.00 98.56 83 ASP A CA 1
ATOM 638 C C . ASP A 1 83 ? -12.746 3.926 10.390 1.00 98.56 83 ASP A C 1
ATOM 640 O O . ASP A 1 83 ? -12.120 4.757 11.046 1.00 98.56 83 ASP A O 1
ATOM 644 N N . LEU A 1 84 ? -12.143 3.057 9.572 1.00 98.69 84 LEU A N 1
ATOM 645 C CA . LEU A 1 84 ? -10.706 3.037 9.313 1.00 98.69 84 LEU A CA 1
ATOM 646 C C . LEU A 1 84 ? -10.374 2.488 7.925 1.00 98.69 84 LEU A C 1
ATOM 648 O O . LEU A 1 84 ? -11.119 1.701 7.341 1.00 98.69 84 LEU A O 1
ATOM 652 N N . GLY A 1 85 ? -9.206 2.864 7.419 1.00 98.44 85 GLY A N 1
ATOM 653 C CA . GLY A 1 85 ? -8.530 2.184 6.322 1.00 98.44 85 GLY A CA 1
ATOM 654 C C . GLY A 1 85 ? -7.136 1.748 6.755 1.00 98.44 85 GLY A C 1
ATOM 655 O O . GLY A 1 85 ? -6.525 2.385 7.606 1.00 98.44 85 GLY A O 1
ATOM 656 N N . PHE A 1 86 ? -6.603 0.672 6.190 1.00 97.75 86 PHE A N 1
ATOM 657 C CA . PHE A 1 86 ? -5.271 0.179 6.558 1.00 97.75 86 PHE A CA 1
ATOM 658 C C . PHE A 1 86 ? -4.304 0.154 5.375 1.00 97.75 86 PHE A C 1
ATOM 660 O O . PHE A 1 86 ? -4.703 0.410 4.243 1.00 97.75 86 PHE A O 1
ATOM 667 N N . GLN A 1 87 ? -3.022 -0.135 5.646 1.00 95.31 87 GLN A N 1
ATOM 668 C CA . GLN A 1 87 ? -1.912 -0.218 4.670 1.00 95.31 87 GLN A CA 1
ATOM 669 C C . GLN A 1 87 ? -1.332 1.127 4.198 1.00 95.31 87 GLN A C 1
ATOM 671 O O . GLN A 1 87 ? -0.542 1.183 3.245 1.00 95.31 87 GLN A O 1
ATOM 676 N N . PHE A 1 88 ? -1.674 2.222 4.876 1.00 97.00 88 PHE A N 1
ATOM 677 C CA . PHE A 1 88 ? -1.207 3.552 4.505 1.00 97.00 88 PHE A CA 1
ATOM 678 C C . PHE A 1 88 ? 0.300 3.689 4.735 1.00 97.00 88 PHE A C 1
ATOM 680 O O . PHE A 1 88 ? 0.825 3.309 5.775 1.00 97.00 88 PHE A O 1
ATOM 687 N N . VAL A 1 89 ? 0.987 4.297 3.772 1.00 94.44 89 VAL A N 1
ATOM 688 C CA . VAL A 1 89 ? 2.343 4.839 3.953 1.00 94.44 89 VAL A CA 1
ATOM 689 C C . VAL A 1 89 ? 2.254 6.147 4.736 1.00 94.44 89 VAL A C 1
ATOM 691 O O . VAL A 1 89 ? 1.402 6.982 4.411 1.00 94.44 89 VAL A O 1
ATOM 694 N N . GLY A 1 90 ? 3.119 6.324 5.736 1.00 92.06 90 GLY A N 1
ATOM 695 C CA . GLY A 1 90 ? 3.198 7.535 6.551 1.00 92.06 90 GLY A CA 1
ATOM 696 C C . GLY A 1 90 ? 3.876 8.687 5.813 1.00 92.06 90 GLY A C 1
ATOM 697 O O . GLY A 1 90 ? 5.094 8.804 5.836 1.00 92.06 90 GLY A O 1
ATOM 698 N N . THR A 1 91 ? 3.091 9.560 5.181 1.00 92.38 91 THR A N 1
ATOM 699 C CA . THR A 1 91 ? 3.580 10.814 4.583 1.00 92.38 91 THR A CA 1
ATOM 700 C C . THR A 1 91 ? 3.096 12.008 5.396 1.00 92.38 91 THR A C 1
ATOM 702 O O . THR A 1 91 ? 2.038 11.934 6.025 1.00 92.38 91 THR A O 1
ATOM 705 N N . LYS A 1 92 ? 3.821 13.136 5.354 1.00 93.25 92 LYS A N 1
ATOM 706 C CA . LYS A 1 92 ? 3.415 14.372 6.050 1.00 93.25 92 LYS A CA 1
ATOM 707 C C . LYS A 1 92 ? 1.963 14.761 5.732 1.00 93.25 92 LYS A C 1
ATOM 709 O O . LYS A 1 92 ? 1.176 14.986 6.644 1.00 93.25 92 LYS A O 1
ATOM 714 N N . GLU A 1 93 ? 1.596 14.733 4.452 1.00 93.31 93 GLU A N 1
ATOM 715 C CA . GLU A 1 93 ? 0.231 15.014 3.989 1.00 93.31 93 GLU A CA 1
ATOM 716 C C . GLU A 1 93 ? -0.810 14.077 4.630 1.00 93.31 93 GLU A C 1
ATOM 718 O O . GLU A 1 93 ? -1.883 14.517 5.037 1.00 93.31 93 GLU A O 1
ATOM 723 N N . ARG A 1 94 ? -0.509 12.780 4.763 1.00 95.06 94 ARG A N 1
ATOM 724 C CA . ARG A 1 94 ? -1.436 11.807 5.363 1.00 95.06 94 ARG A CA 1
ATOM 725 C C . ARG A 1 94 ? -1.577 11.984 6.874 1.00 95.06 94 ARG A C 1
ATOM 727 O O . ARG A 1 94 ? -2.683 11.830 7.380 1.00 95.06 94 ARG A O 1
ATOM 734 N N . PHE A 1 95 ? -0.516 12.364 7.586 1.00 96.31 95 PHE A N 1
ATOM 735 C CA . PHE A 1 95 ? -0.606 12.718 9.012 1.00 96.31 95 PHE A CA 1
ATOM 736 C C . PHE A 1 95 ? -1.435 13.991 9.252 1.00 96.31 95 PHE A C 1
ATOM 738 O O . PHE A 1 95 ? -2.149 14.102 10.253 1.00 96.31 95 PHE A O 1
ATOM 745 N N . GLU A 1 96 ? -1.392 14.944 8.320 1.00 96.19 96 GLU A N 1
ATOM 746 C CA . GLU A 1 96 ? -2.247 16.135 8.356 1.00 96.19 96 GLU A CA 1
ATOM 747 C C . GLU A 1 96 ? -3.714 15.786 8.060 1.00 96.19 96 GLU A C 1
ATOM 749 O O . GLU A 1 96 ? -4.608 16.302 8.730 1.00 96.19 96 GLU A O 1
ATOM 754 N N . LYS A 1 97 ? -3.973 14.862 7.124 1.00 96.12 97 LYS A N 1
ATOM 755 C CA . LYS A 1 97 ? -5.328 14.472 6.691 1.00 96.12 97 LYS A CA 1
ATOM 756 C C . LYS A 1 97 ? -6.035 13.442 7.569 1.00 96.12 97 LYS A C 1
ATOM 758 O O . LYS A 1 97 ? -7.259 13.445 7.605 1.00 96.12 97 LYS A O 1
ATOM 763 N N . PHE A 1 98 ? -5.305 12.580 8.275 1.00 98.38 98 PHE A N 1
ATOM 764 C CA . PHE A 1 98 ? -5.872 11.436 9.002 1.00 98.38 98 PHE A CA 1
ATOM 765 C C . PHE A 1 98 ? -5.339 11.327 10.430 1.00 98.38 98 PHE A C 1
ATOM 767 O O . PHE A 1 98 ? -4.293 11.880 10.775 1.00 98.38 98 PHE A O 1
ATOM 774 N N . ASN A 1 99 ? -6.051 10.595 11.281 1.00 98.44 99 ASN A N 1
ATOM 775 C CA . ASN A 1 99 ? -5.495 10.087 12.531 1.00 98.44 99 ASN A CA 1
ATOM 776 C C . ASN A 1 99 ? -4.753 8.784 12.205 1.00 98.44 99 ASN A C 1
ATOM 778 O O . ASN A 1 99 ? -5.367 7.739 12.008 1.00 98.44 99 ASN A O 1
ATOM 782 N N . MET A 1 100 ? -3.432 8.878 12.061 1.00 98.31 100 MET A N 1
ATOM 783 C CA . MET A 1 100 ? -2.576 7.763 11.654 1.00 98.31 100 MET A CA 1
ATOM 784 C C . MET A 1 100 ? -2.100 6.986 12.884 1.00 98.31 100 MET A C 1
ATOM 786 O O . MET A 1 100 ? -1.447 7.552 13.759 1.00 98.31 100 MET A O 1
ATOM 790 N N . VAL A 1 101 ? -2.395 5.690 12.929 1.00 98.50 101 VAL A N 1
ATOM 791 C CA . VAL A 1 101 ? -2.043 4.777 14.019 1.00 98.50 101 VAL A CA 1
ATOM 792 C C . VAL A 1 101 ? -1.034 3.747 13.523 1.00 98.50 101 VAL A C 1
ATOM 794 O O . VAL A 1 101 ? -1.233 3.116 12.482 1.00 98.50 101 VAL A O 1
ATOM 797 N N . GLY A 1 102 ? 0.061 3.575 14.261 1.00 96.12 102 GLY A N 1
ATOM 798 C CA . GLY A 1 102 ? 1.133 2.643 13.926 1.00 96.12 102 GLY A CA 1
ATOM 799 C C . GLY A 1 102 ? 2.530 3.280 13.984 1.00 96.12 102 GLY A C 1
ATOM 800 O O . GLY A 1 102 ? 2.710 4.288 14.666 1.00 96.12 102 GLY A O 1
ATOM 801 N N . PRO A 1 103 ? 3.519 2.708 13.272 1.00 95.69 103 PRO A N 1
ATOM 802 C CA . PRO A 1 103 ? 3.354 1.636 12.291 1.00 95.69 103 PRO A CA 1
ATOM 803 C C . PRO A 1 103 ? 2.984 0.296 12.930 1.00 95.69 103 PRO A C 1
ATOM 805 O O . PRO A 1 103 ? 3.324 0.048 14.083 1.00 95.69 103 PRO A O 1
ATOM 808 N N . PHE A 1 104 ? 2.268 -0.561 12.202 1.00 94.44 104 PHE A N 1
ATOM 809 C CA . PHE A 1 104 ? 1.906 -1.915 12.659 1.00 94.44 104 PHE A CA 1
ATOM 810 C C . PHE A 1 104 ? 2.701 -3.022 11.952 1.00 94.44 104 PHE A C 1
ATOM 812 O O . PHE A 1 104 ? 2.738 -4.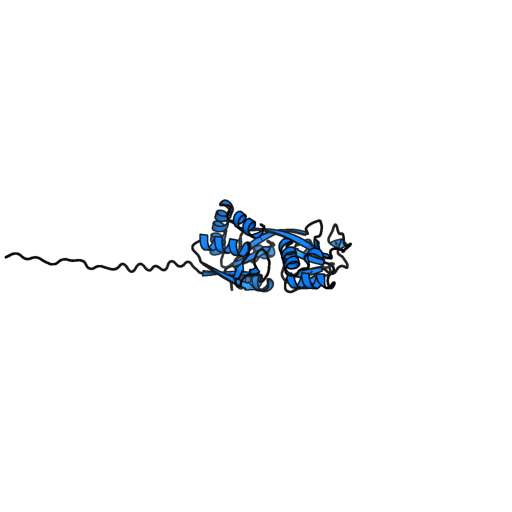150 12.434 1.00 94.44 104 PHE A O 1
ATOM 819 N N . ARG A 1 105 ? 3.362 -2.682 10.841 1.00 93.06 105 ARG A N 1
ATOM 820 C CA . ARG A 1 105 ? 4.356 -3.499 10.139 1.00 93.06 105 ARG A CA 1
ATOM 821 C C . ARG A 1 105 ? 5.218 -2.620 9.237 1.00 93.06 105 ARG A C 1
ATOM 823 O O . ARG A 1 105 ? 4.902 -1.448 9.013 1.00 93.06 105 ARG A O 1
ATOM 830 N N . GLU A 1 106 ? 6.223 -3.231 8.634 1.00 93.88 106 GLU A N 1
ATOM 831 C CA . GLU A 1 106 ? 7.000 -2.653 7.540 1.00 93.88 106 GLU A CA 1
ATOM 832 C C . GLU A 1 106 ? 6.765 -3.442 6.243 1.00 93.88 106 GLU A C 1
ATOM 834 O O . GLU A 1 106 ? 6.252 -4.564 6.253 1.00 93.88 106 GLU A O 1
ATOM 839 N N . GLY A 1 107 ? 7.086 -2.826 5.110 1.00 93.81 107 GLY A N 1
ATOM 840 C CA . GLY A 1 107 ? 7.152 -3.472 3.800 1.00 93.81 107 GLY A CA 1
ATOM 841 C C . GLY A 1 107 ? 8.365 -2.968 3.026 1.00 93.81 107 GLY A C 1
ATOM 842 O O . GLY A 1 107 ? 8.982 -1.978 3.413 1.00 93.81 107 GLY A O 1
ATOM 843 N N . ILE A 1 108 ? 8.711 -3.628 1.926 1.00 97.19 108 ILE A N 1
ATOM 844 C CA . ILE A 1 108 ? 9.852 -3.235 1.091 1.00 97.19 108 ILE A CA 1
ATOM 845 C C . ILE A 1 108 ? 9.321 -2.758 -0.252 1.00 97.19 108 ILE A C 1
ATOM 847 O O . ILE A 1 108 ? 8.854 -3.564 -1.052 1.00 97.19 108 ILE A O 1
ATOM 851 N N . THR A 1 109 ? 9.433 -1.464 -0.533 1.00 97.69 109 THR A N 1
ATOM 852 C CA . THR A 1 109 ? 9.150 -0.923 -1.864 1.00 97.69 109 THR A CA 1
ATOM 853 C C . THR A 1 109 ? 10.381 -1.101 -2.742 1.00 97.69 109 THR A C 1
ATOM 855 O O . THR A 1 109 ? 11.484 -0.694 -2.379 1.00 97.69 109 THR A O 1
ATOM 858 N N . THR A 1 110 ? 10.216 -1.704 -3.915 1.00 98.19 110 THR A N 1
ATOM 859 C CA . THR A 1 110 ? 11.308 -1.959 -4.862 1.00 98.19 110 THR A CA 1
ATOM 860 C C . THR A 1 110 ? 10.813 -1.923 -6.308 1.00 98.19 110 THR A C 1
ATOM 862 O O . THR A 1 110 ? 9.613 -1.822 -6.573 1.00 98.19 110 THR A O 1
ATOM 865 N N . PHE A 1 111 ? 11.751 -2.016 -7.247 1.00 98.69 111 PHE A N 1
ATOM 866 C CA . PHE A 1 111 ? 11.470 -2.186 -8.664 1.00 98.69 111 PHE A CA 1
ATOM 867 C C . PHE A 1 111 ? 11.516 -3.667 -9.047 1.00 98.69 111 PHE A C 1
ATOM 869 O O . PHE A 1 111 ? 12.449 -4.384 -8.686 1.00 98.69 111 PHE A O 1
ATOM 876 N N . MET A 1 112 ? 10.526 -4.119 -9.815 1.00 98.75 112 MET A N 1
ATOM 877 C CA . MET A 1 112 ? 10.530 -5.407 -10.506 1.00 98.75 112 MET A CA 1
ATOM 878 C C . MET A 1 112 ? 10.783 -5.181 -12.000 1.00 98.75 112 MET A C 1
ATOM 880 O O . MET A 1 112 ? 10.161 -4.321 -12.628 1.00 98.75 112 MET A O 1
ATOM 884 N N . LEU A 1 113 ? 11.695 -5.970 -12.564 1.00 98.69 113 LEU A N 1
ATOM 885 C CA . LEU A 1 113 ? 12.164 -5.898 -13.947 1.00 98.69 113 LEU A CA 1
ATOM 886 C C . LEU A 1 113 ? 12.033 -7.272 -14.625 1.00 98.69 113 LEU A C 1
ATOM 888 O O . LEU A 1 113 ? 11.986 -8.289 -13.924 1.00 98.69 113 LEU A O 1
ATOM 892 N N . PRO A 1 114 ? 12.025 -7.349 -15.970 1.00 98.56 114 PRO A N 1
ATOM 893 C CA . PRO A 1 114 ? 12.219 -8.612 -16.677 1.00 98.56 114 PRO A CA 1
ATOM 894 C C . PRO A 1 114 ? 13.511 -9.303 -16.223 1.00 98.56 114 PRO A C 1
ATOM 896 O O . PRO A 1 114 ? 14.513 -8.634 -15.969 1.00 98.56 114 PRO A O 1
ATOM 899 N N . ARG A 1 115 ? 13.497 -10.637 -16.138 1.00 97.94 115 ARG A N 1
ATOM 900 C CA . ARG A 1 115 ? 14.627 -11.455 -15.664 1.00 97.94 115 ARG A CA 1
ATOM 901 C C . ARG A 1 115 ? 15.924 -11.124 -16.400 1.00 97.94 115 ARG A C 1
ATOM 903 O O . ARG A 1 115 ? 16.948 -10.934 -15.754 1.00 97.94 115 ARG A O 1
ATOM 910 N N . ASP A 1 116 ? 15.832 -10.984 -17.719 1.00 96.31 116 ASP A N 1
ATOM 911 C CA . ASP A 1 116 ? 16.967 -10.735 -18.614 1.00 96.31 116 ASP A CA 1
ATOM 912 C C . ASP A 1 116 ? 17.230 -9.234 -18.843 1.00 96.31 116 ASP A C 1
ATOM 914 O O . ASP A 1 116 ? 17.969 -8.849 -19.748 1.00 96.31 116 ASP A O 1
ATOM 918 N N . SER A 1 117 ? 16.600 -8.359 -18.052 1.00 96.81 117 SER A N 1
ATOM 919 C CA . SER A 1 117 ? 16.850 -6.920 -18.115 1.00 96.81 117 SER A CA 1
ATOM 920 C C . SER A 1 117 ? 18.298 -6.614 -17.747 1.00 96.81 117 SER A C 1
ATOM 922 O O . SER A 1 117 ? 18.757 -7.002 -16.674 1.00 96.81 117 SER A O 1
ATOM 924 N N . VAL A 1 118 ? 18.974 -5.839 -18.595 1.00 94.81 118 VAL A N 1
ATOM 925 C CA . VAL A 1 118 ? 20.322 -5.294 -18.352 1.00 94.81 118 VAL A CA 1
ATOM 926 C C . VAL A 1 118 ? 20.297 -3.932 -17.649 1.00 94.81 118 VAL A C 1
ATOM 928 O O . VAL A 1 118 ? 21.331 -3.283 -17.524 1.00 94.81 118 VAL A O 1
ATOM 931 N N . ILE A 1 119 ? 19.110 -3.455 -17.257 1.00 95.94 119 ILE A N 1
ATOM 932 C CA . ILE A 1 119 ? 18.963 -2.161 -16.591 1.00 95.94 119 ILE A CA 1
ATOM 933 C C . ILE A 1 119 ? 19.531 -2.272 -15.180 1.00 95.94 119 ILE A C 1
ATOM 935 O O . ILE A 1 119 ? 18.942 -2.925 -14.321 1.00 95.94 119 ILE A O 1
ATOM 939 N N . GLU A 1 120 ? 20.632 -1.571 -14.957 1.00 94.56 120 GLU A N 1
ATOM 940 C CA . GLU A 1 120 ? 21.229 -1.338 -13.650 1.00 94.56 120 GLU A CA 1
ATOM 941 C C . GLU A 1 120 ? 21.197 0.159 -13.363 1.00 94.56 120 GLU A C 1
ATOM 943 O O . GLU A 1 120 ? 21.352 0.976 -14.276 1.00 94.56 120 GLU A O 1
ATOM 948 N N . PHE A 1 121 ? 20.948 0.524 -12.110 1.00 95.44 121 PHE A N 1
ATOM 949 C CA . PHE A 1 121 ? 20.889 1.921 -11.704 1.00 95.44 121 PHE A CA 1
ATOM 950 C C . PHE A 1 121 ? 21.301 2.079 -10.246 1.00 95.44 121 PHE A C 1
ATOM 952 O O . PHE A 1 121 ? 20.922 1.289 -9.384 1.00 95.44 121 PHE A O 1
ATOM 959 N N . SER A 1 122 ? 22.050 3.142 -9.970 1.00 93.31 122 SER A N 1
ATOM 960 C CA . SER A 1 122 ? 22.413 3.544 -8.603 1.00 93.31 122 SER A CA 1
ATOM 961 C C . SER A 1 122 ? 21.644 4.775 -8.118 1.00 93.31 122 SER A C 1
ATOM 963 O O . SER A 1 122 ? 21.686 5.124 -6.940 1.00 93.31 122 SER A O 1
ATOM 965 N N . SER A 1 123 ? 20.920 5.433 -9.027 1.00 95.06 123 SER A N 1
ATOM 966 C CA . SER A 1 123 ? 20.147 6.641 -8.758 1.00 95.06 123 SER A CA 1
ATOM 967 C C . SER A 1 123 ? 18.902 6.722 -9.640 1.00 95.06 123 SER A C 1
ATOM 969 O O . SER A 1 123 ? 18.871 6.201 -10.756 1.00 95.06 123 SER A O 1
ATOM 971 N N . LEU A 1 124 ? 17.877 7.451 -9.191 1.00 96.75 124 LEU A N 1
ATOM 972 C CA . LEU A 1 124 ? 16.663 7.666 -9.987 1.00 96.75 124 LEU A CA 1
ATOM 973 C C . LEU A 1 124 ? 16.940 8.404 -11.304 1.00 96.75 124 LEU A C 1
ATOM 975 O O . LEU A 1 124 ? 16.238 8.199 -12.289 1.00 96.75 124 LEU A O 1
ATOM 979 N N . LYS A 1 125 ? 17.987 9.233 -11.375 1.00 96.94 125 LYS A N 1
ATOM 980 C CA . LYS A 1 125 ? 18.353 9.956 -12.605 1.00 96.94 125 LYS A CA 1
ATOM 981 C C . LYS A 1 125 ? 18.775 9.020 -13.740 1.00 96.94 125 LYS A C 1
ATOM 983 O O . LYS A 1 125 ? 18.559 9.370 -14.898 1.00 96.94 125 LYS A O 1
ATOM 988 N N . GLU A 1 126 ? 19.336 7.856 -13.423 1.00 97.19 126 GLU A N 1
ATOM 989 C CA . GLU A 1 126 ? 19.709 6.822 -14.401 1.00 97.19 126 GLU A CA 1
ATOM 990 C C . GLU A 1 126 ? 18.488 6.088 -14.967 1.00 97.19 126 GLU A C 1
ATOM 992 O O . GLU A 1 126 ? 18.575 5.472 -16.026 1.00 97.19 126 GLU A O 1
ATOM 997 N N . LEU A 1 127 ? 17.320 6.223 -14.327 1.00 97.38 127 LEU A N 1
ATOM 998 C CA .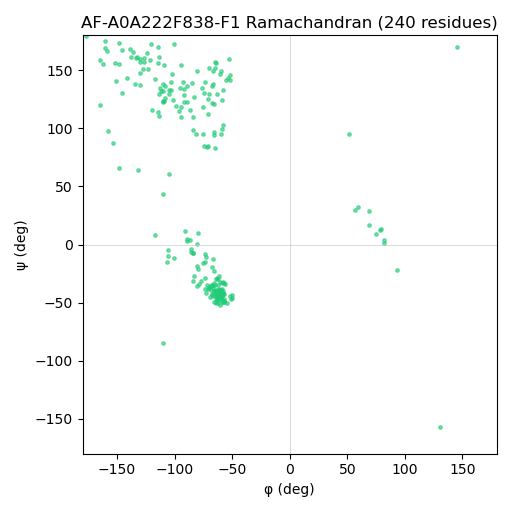 LEU A 1 127 ? 16.069 5.662 -14.829 1.00 97.38 127 LEU A CA 1
ATOM 999 C C . LEU A 1 127 ? 15.405 6.517 -15.924 1.00 97.38 127 LEU A C 1
ATOM 1001 O O . LEU A 1 127 ? 14.336 6.171 -16.437 1.00 97.38 127 LEU A O 1
ATOM 1005 N N . LYS A 1 128 ? 16.019 7.644 -16.306 1.00 97.00 128 LYS A N 1
ATOM 1006 C CA . LYS A 1 128 ? 15.526 8.499 -17.391 1.00 97.00 128 LYS A CA 1
ATOM 1007 C C . LYS A 1 128 ? 15.416 7.718 -18.697 1.00 97.00 128 LYS A C 1
ATOM 1009 O O . LYS A 1 128 ? 16.346 7.055 -19.133 1.00 97.00 128 LYS A O 1
ATOM 1014 N N . GLY A 1 129 ? 14.273 7.872 -19.359 1.00 95.94 129 GLY A N 1
ATOM 1015 C CA . GLY A 1 129 ? 13.992 7.222 -20.640 1.00 95.94 129 GLY A CA 1
ATOM 1016 C C . GLY A 1 129 ? 13.261 5.886 -20.515 1.00 95.94 129 GLY A C 1
ATOM 1017 O O . GLY A 1 129 ? 12.542 5.535 -21.452 1.00 95.94 129 GLY A O 1
ATOM 1018 N N . TYR A 1 130 ? 13.336 5.211 -19.365 1.00 98.25 130 TYR A N 1
ATOM 1019 C CA . TYR A 1 130 ? 12.546 4.011 -19.095 1.00 98.25 130 TYR A CA 1
ATOM 1020 C C . TYR A 1 130 ? 11.118 4.356 -18.679 1.00 98.25 130 TYR A C 1
ATOM 1022 O O . TYR A 1 130 ? 10.852 5.397 -18.079 1.00 98.25 130 TYR A O 1
ATOM 1030 N N . LEU A 1 131 ? 10.197 3.456 -19.019 1.00 98.62 131 LEU A N 1
ATOM 1031 C CA . LEU A 1 131 ? 8.785 3.544 -18.655 1.00 98.62 131 LEU A CA 1
ATOM 1032 C C . LEU A 1 131 ? 8.516 2.666 -17.432 1.00 98.62 131 LEU A C 1
ATOM 1034 O O . LEU A 1 131 ? 8.715 1.448 -17.498 1.00 98.62 131 LEU A O 1
ATOM 1038 N N . ILE A 1 132 ? 8.070 3.297 -16.349 1.00 98.81 132 ILE A N 1
ATOM 1039 C CA . ILE A 1 132 ? 7.890 2.690 -15.029 1.00 98.81 132 ILE A CA 1
ATOM 1040 C C . ILE A 1 132 ? 6.395 2.570 -14.725 1.00 98.81 132 ILE A C 1
ATOM 1042 O O . ILE A 1 132 ? 5.681 3.571 -14.723 1.00 98.81 132 ILE A O 1
ATOM 1046 N N . GLY A 1 133 ? 5.913 1.361 -14.445 1.00 98.75 133 GLY A N 1
ATOM 1047 C CA . GLY A 1 133 ? 4.546 1.151 -13.966 1.00 98.75 133 GLY A CA 1
ATOM 1048 C C . GLY A 1 133 ? 4.383 1.558 -12.508 1.00 98.75 133 GLY A C 1
ATOM 1049 O O . GLY A 1 133 ? 5.159 1.120 -11.658 1.00 98.75 133 GLY A O 1
ATOM 1050 N N . THR A 1 134 ? 3.355 2.350 -12.218 1.00 98.56 134 THR A N 1
ATOM 1051 C CA . THR A 1 134 ? 2.938 2.740 -10.862 1.00 98.56 134 THR A CA 1
ATOM 1052 C C . THR A 1 134 ? 1.472 2.372 -10.639 1.00 98.56 134 THR A C 1
ATOM 1054 O O . THR A 1 134 ? 0.746 2.072 -11.588 1.00 98.56 134 THR A O 1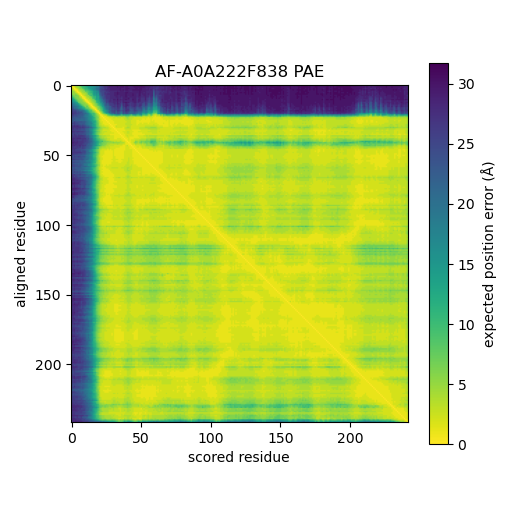
ATOM 1057 N N . VAL A 1 135 ? 1.005 2.363 -9.394 1.00 97.31 135 VAL A N 1
ATOM 1058 C CA . VAL A 1 135 ? -0.416 2.200 -9.061 1.00 97.31 135 VAL A CA 1
ATOM 1059 C C . VAL A 1 135 ? -0.991 3.558 -8.692 1.00 97.31 135 VAL A C 1
ATOM 1061 O O . VAL A 1 135 ? -0.409 4.322 -7.920 1.00 97.31 135 VAL A O 1
ATOM 1064 N N . ARG A 1 136 ? -2.155 3.878 -9.253 1.00 94.31 136 ARG A N 1
ATOM 1065 C CA . ARG A 1 136 ? -2.818 5.159 -9.020 1.00 94.31 136 ARG A CA 1
ATOM 1066 C C . ARG A 1 136 ? -3.108 5.384 -7.533 1.00 94.31 136 ARG A C 1
ATOM 1068 O O . ARG A 1 136 ? -3.843 4.625 -6.905 1.00 94.31 136 ARG A O 1
ATOM 1075 N N . GLY A 1 137 ? -2.619 6.503 -7.001 1.00 91.00 137 GLY A N 1
ATOM 1076 C CA . GLY A 1 137 ? -2.847 6.923 -5.612 1.00 91.00 137 GLY A CA 1
ATOM 1077 C C . GLY A 1 137 ? -1.928 6.262 -4.581 1.00 91.00 137 GLY A C 1
ATOM 1078 O O . GLY A 1 137 ? -2.063 6.543 -3.384 1.00 91.00 137 GLY A O 1
ATOM 1079 N N . TYR A 1 138 ? -1.002 5.398 -5.008 1.00 95.25 138 TYR A N 1
ATOM 1080 C CA . TYR A 1 138 ? 0.076 4.941 -4.137 1.00 95.25 138 TYR A CA 1
ATOM 1081 C C . TYR A 1 138 ? 1.012 6.105 -3.806 1.00 95.25 138 TYR A C 1
ATOM 1083 O O . TYR A 1 138 ? 1.180 7.029 -4.597 1.00 95.25 138 TYR A O 1
ATOM 1091 N N . ALA A 1 139 ? 1.601 6.030 -2.617 1.00 94.06 139 ALA A N 1
ATOM 1092 C CA . ALA A 1 139 ? 2.767 6.818 -2.246 1.00 94.06 139 ALA A CA 1
ATOM 1093 C C . ALA A 1 139 ? 3.934 5.836 -2.145 1.00 94.06 139 ALA A C 1
ATOM 1095 O O . ALA A 1 139 ? 3.758 4.769 -1.544 1.00 94.06 139 ALA A O 1
ATOM 1096 N N . TYR A 1 140 ? 5.068 6.171 -2.752 1.00 94.38 140 TYR A N 1
ATOM 1097 C CA . TYR A 1 140 ? 6.253 5.319 -2.766 1.00 94.38 140 TYR A CA 1
ATOM 1098 C C . TYR A 1 140 ? 7.342 5.949 -1.906 1.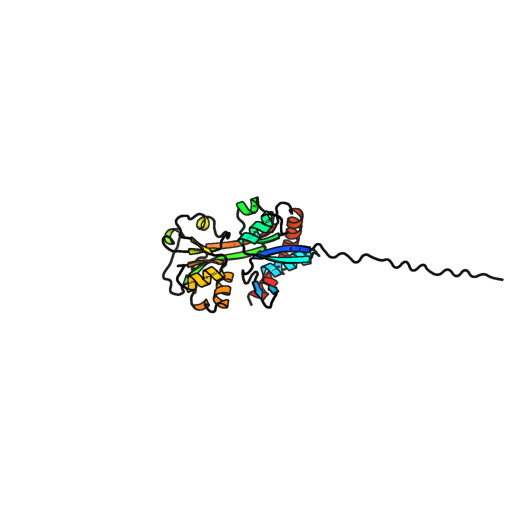00 94.38 140 TYR A C 1
ATOM 1100 O O . TYR A 1 140 ? 7.434 5.634 -0.727 1.00 94.38 140 TYR A O 1
ATOM 1108 N N . GLU A 1 141 ? 8.106 6.868 -2.488 1.00 93.38 141 GLU A N 1
ATOM 1109 C CA . GLU A 1 141 ? 9.143 7.661 -1.834 1.00 93.38 141 GLU A CA 1
ATOM 1110 C C . GLU A 1 141 ? 9.096 9.077 -2.385 1.00 93.38 141 GLU A C 1
ATOM 1112 O O . GLU A 1 141 ? 8.868 9.258 -3.580 1.00 93.38 141 GLU A O 1
ATOM 1117 N N . GLU A 1 142 ? 9.339 10.086 -1.548 1.00 92.62 142 GLU A N 1
ATOM 1118 C CA . GLU A 1 142 ? 9.153 11.493 -1.936 1.00 92.62 142 GLU A CA 1
ATOM 1119 C C . GLU A 1 142 ? 10.025 11.881 -3.140 1.00 92.62 142 GLU A C 1
ATOM 1121 O O . GLU A 1 142 ? 9.554 12.573 -4.047 1.00 92.62 142 GLU A O 1
ATOM 1126 N N . GLU A 1 143 ? 11.269 11.391 -3.190 1.00 94.62 143 GLU A N 1
ATOM 1127 C CA . GLU A 1 143 ? 12.173 11.618 -4.323 1.00 94.62 143 GLU A CA 1
ATOM 1128 C C . GLU A 1 143 ? 11.640 10.969 -5.607 1.00 94.62 143 GLU A C 1
ATOM 1130 O O . GLU A 1 143 ? 11.615 11.608 -6.662 1.00 94.62 143 GLU A O 1
ATOM 1135 N N . PHE A 1 144 ? 11.162 9.722 -5.521 1.00 97.12 144 PHE A N 1
ATOM 1136 C CA . PHE A 1 144 ? 10.581 9.025 -6.665 1.00 97.12 144 PHE A CA 1
ATOM 1137 C C . PHE A 1 144 ? 9.292 9.694 -7.117 1.00 97.12 144 PHE A C 1
ATOM 1139 O O . PHE A 1 144 ? 9.153 9.994 -8.299 1.00 97.12 144 PHE A O 1
ATOM 1146 N N . ASP A 1 145 ? 8.370 9.978 -6.203 1.00 95.62 145 ASP A N 1
ATOM 1147 C CA . ASP A 1 145 ? 7.049 10.531 -6.487 1.00 95.62 145 ASP A CA 1
ATOM 1148 C C . ASP A 1 145 ? 7.157 11.905 -7.158 1.00 95.62 145 ASP A C 1
ATOM 1150 O O . ASP A 1 145 ? 6.464 12.154 -8.149 1.00 95.62 145 ASP A O 1
ATOM 1154 N N . ARG A 1 146 ? 8.108 12.743 -6.724 1.00 96.12 146 ARG A N 1
ATOM 1155 C CA . ARG A 1 146 ? 8.361 14.077 -7.295 1.00 96.12 146 ARG A CA 1
ATOM 1156 C C . ARG A 1 146 ? 9.261 14.102 -8.529 1.00 96.12 146 ARG A C 1
ATOM 1158 O O . ARG A 1 146 ? 9.390 15.159 -9.140 1.00 96.12 146 ARG A O 1
ATOM 1165 N N . ALA A 1 147 ? 9.869 12.982 -8.920 1.00 97.06 147 ALA A N 1
ATOM 1166 C CA . ALA A 1 147 ? 10.700 12.906 -10.120 1.00 97.06 147 ALA A CA 1
ATOM 1167 C C . ALA A 1 147 ? 9.851 12.993 -11.407 1.00 97.06 147 ALA A C 1
ATOM 1169 O O . ALA A 1 147 ? 9.477 11.979 -11.998 1.00 97.06 147 ALA A O 1
ATOM 1170 N N . ASP A 1 148 ? 9.545 14.217 -11.833 1.00 96.50 148 ASP A N 1
ATOM 1171 C CA . ASP A 1 148 ? 8.817 14.565 -13.065 1.00 96.50 148 ASP A CA 1
ATOM 1172 C C . ASP A 1 148 ? 9.574 14.196 -14.352 1.00 96.50 148 ASP A C 1
ATOM 1174 O O . ASP A 1 148 ? 8.979 13.961 -15.402 1.00 96.50 148 ASP A O 1
ATOM 1178 N N . TYR A 1 149 ? 10.896 14.073 -14.258 1.00 97.00 149 TYR A N 1
ATOM 1179 C CA . TYR A 1 149 ? 11.770 13.628 -15.336 1.00 97.00 149 TYR A CA 1
ATOM 1180 C C . TYR A 1 149 ? 11.676 12.120 -15.635 1.00 97.00 149 TYR A C 1
ATOM 1182 O O . TYR A 1 149 ? 12.279 11.657 -16.609 1.00 97.00 149 TYR A O 1
ATOM 1190 N N . LEU A 1 150 ? 10.970 11.341 -14.807 1.00 98.31 150 LEU A N 1
ATOM 1191 C CA . LEU A 1 150 ? 10.714 9.917 -15.033 1.00 98.31 150 LEU A CA 1
ATOM 1192 C C . LEU A 1 150 ? 9.394 9.709 -15.773 1.00 98.31 150 LEU A C 1
ATOM 1194 O O . LEU A 1 150 ? 8.381 10.333 -15.463 1.00 98.31 150 LEU A O 1
ATOM 1198 N N . LYS A 1 151 ? 9.377 8.763 -16.717 1.00 98.38 151 LYS A N 1
ATOM 1199 C CA . LYS A 1 151 ? 8.141 8.363 -17.395 1.00 98.38 151 LYS A CA 1
ATOM 1200 C C . LYS A 1 151 ? 7.424 7.322 -16.542 1.00 98.38 151 LYS A C 1
ATOM 1202 O O . LYS A 1 151 ? 7.884 6.186 -16.434 1.00 98.38 151 LYS A O 1
ATOM 1207 N N . LYS A 1 152 ? 6.296 7.712 -15.950 1.00 98.38 152 LYS A N 1
ATOM 1208 C CA . LYS A 1 152 ? 5.466 6.849 -15.101 1.00 98.38 152 LYS A CA 1
ATOM 1209 C C . LYS A 1 152 ? 4.133 6.575 -15.785 1.00 98.38 152 LYS A C 1
ATOM 1211 O O . LYS A 1 152 ? 3.505 7.499 -16.296 1.00 98.38 152 LYS A O 1
ATOM 1216 N N . GLU A 1 153 ? 3.701 5.322 -15.780 1.00 98.25 153 GLU A N 1
ATOM 1217 C CA . GLU A 1 153 ? 2.400 4.911 -16.302 1.00 98.25 153 GLU A CA 1
ATOM 1218 C C . GLU A 1 153 ? 1.571 4.271 -15.192 1.00 98.25 153 GLU A C 1
ATOM 1220 O O . GLU A 1 153 ? 1.911 3.206 -14.678 1.00 98.25 153 GLU A O 1
ATOM 1225 N N . GLU A 1 154 ? 0.461 4.917 -14.841 1.00 97.38 154 GLU A N 1
ATOM 1226 C CA . GLU A 1 154 ? -0.428 4.410 -13.802 1.00 97.38 154 GLU A CA 1
ATOM 1227 C C . GLU A 1 154 ? -1.241 3.199 -14.281 1.00 97.38 154 GLU A C 1
ATOM 1229 O O . GLU A 1 154 ? -1.793 3.171 -15.386 1.00 97.38 154 GLU A O 1
ATOM 1234 N N . ALA A 1 155 ? -1.391 2.222 -13.395 1.00 96.56 155 ALA A N 1
ATOM 1235 C CA . ALA A 1 155 ? -2.384 1.162 -13.462 1.00 96.56 155 ALA A CA 1
ATOM 1236 C C . ALA A 1 155 ? -3.385 1.278 -12.303 1.00 96.56 155 ALA A C 1
ATOM 1238 O O . ALA A 1 155 ? -3.209 2.064 -11.366 1.00 96.56 155 ALA A O 1
ATOM 1239 N N . THR A 1 156 ? -4.454 0.488 -12.379 1.00 92.88 156 THR A N 1
ATOM 1240 C CA . THR A 1 156 ? -5.469 0.385 -11.323 1.00 92.88 156 THR A CA 1
ATOM 1241 C C . THR A 1 156 ? -4.986 -0.393 -10.104 1.00 92.88 156 THR A C 1
ATOM 1243 O O . THR A 1 156 ? -5.449 -0.105 -9.006 1.00 92.88 156 THR A O 1
ATOM 1246 N N . ASP A 1 157 ? -4.066 -1.340 -10.299 1.00 95.75 157 ASP A N 1
ATOM 1247 C CA . ASP A 1 157 ? -3.595 -2.300 -9.298 1.00 95.75 157 ASP A CA 1
ATOM 1248 C C . ASP A 1 157 ? -2.237 -2.908 -9.708 1.00 95.75 157 ASP A C 1
ATOM 1250 O O . ASP A 1 157 ? -1.754 -2.734 -10.838 1.00 95.75 157 ASP A O 1
ATOM 1254 N N . ASN A 1 158 ? -1.604 -3.626 -8.775 1.00 97.94 158 ASN A N 1
ATOM 1255 C CA . ASN A 1 158 ? -0.309 -4.270 -9.004 1.00 97.94 158 ASN A CA 1
ATOM 1256 C C . ASN A 1 158 ? -0.384 -5.425 -10.014 1.00 97.94 158 ASN A C 1
ATOM 1258 O O . ASN A 1 158 ? 0.551 -5.592 -10.797 1.00 97.94 158 ASN A O 1
ATOM 1262 N N . GLU A 1 159 ? -1.471 -6.207 -10.048 1.00 97.88 159 GLU A N 1
ATOM 1263 C CA . GLU A 1 159 ? -1.584 -7.336 -10.983 1.00 97.88 159 GLU A CA 1
ATOM 1264 C C . GLU A 1 159 ? -1.541 -6.848 -12.438 1.00 97.88 159 GLU A C 1
ATOM 1266 O O . GLU A 1 159 ? -0.822 -7.401 -13.275 1.00 97.88 159 GLU A O 1
ATOM 1271 N N . THR A 1 160 ? -2.248 -5.757 -12.731 1.00 98.12 160 THR A N 1
ATOM 1272 C CA . THR A 1 160 ? -2.239 -5.091 -14.033 1.00 98.12 160 THR A CA 1
ATOM 1273 C C . THR A 1 160 ? -0.825 -4.666 -14.422 1.00 98.12 160 THR A C 1
ATOM 1275 O O . THR A 1 160 ? -0.408 -4.886 -15.562 1.00 98.12 160 THR A O 1
ATOM 1278 N N . ASN A 1 161 ? -0.052 -4.113 -13.486 1.00 98.62 161 ASN A N 1
ATOM 1279 C CA . ASN A 1 161 ? 1.350 -3.763 -13.718 1.00 98.62 161 ASN A CA 1
ATOM 1280 C C . ASN A 1 161 ? 2.224 -4.994 -13.998 1.00 98.62 161 ASN A C 1
ATOM 1282 O O . ASN A 1 161 ? 2.979 -4.980 -14.972 1.00 98.62 161 ASN A O 1
ATOM 1286 N N . VAL A 1 162 ? 2.072 -6.084 -13.239 1.00 98.75 162 VAL A N 1
ATOM 1287 C CA . VAL A 1 162 ? 2.794 -7.347 -13.490 1.00 98.75 162 VAL A CA 1
ATOM 1288 C C . VAL A 1 162 ? 2.477 -7.888 -14.890 1.00 98.75 162 VAL A C 1
ATOM 1290 O O . VAL A 1 162 ? 3.385 -8.259 -15.634 1.00 98.75 162 VAL A O 1
ATOM 1293 N N . ARG A 1 163 ? 1.206 -7.867 -15.313 1.00 98.62 163 ARG A N 1
ATOM 1294 C CA . ARG A 1 163 ? 0.793 -8.292 -16.664 1.00 98.62 163 ARG A CA 1
ATOM 1295 C C . ARG A 1 163 ? 1.370 -7.397 -17.764 1.00 98.62 163 ARG A C 1
ATOM 1297 O O . ARG A 1 163 ? 1.812 -7.906 -18.793 1.00 98.62 163 ARG A O 1
ATOM 1304 N N . LYS A 1 164 ? 1.394 -6.076 -17.564 1.00 98.62 164 LYS A N 1
ATOM 1305 C CA . LYS A 1 164 ? 1.976 -5.118 -18.524 1.00 98.62 164 LYS A CA 1
ATOM 1306 C C . LYS A 1 164 ? 3.487 -5.297 -18.657 1.00 98.62 164 LYS A C 1
ATOM 1308 O O . LYS A 1 164 ? 3.990 -5.278 -19.780 1.00 98.62 164 LYS A O 1
ATOM 1313 N N . LEU A 1 165 ? 4.184 -5.544 -17.547 1.00 98.75 165 LEU A N 1
ATOM 1314 C CA . LEU A 1 165 ? 5.606 -5.881 -17.543 1.00 98.75 165 LEU A CA 1
ATOM 1315 C C . LEU A 1 165 ? 5.868 -7.193 -18.295 1.00 98.75 165 LEU A C 1
ATOM 1317 O O . LEU A 1 165 ? 6.716 -7.239 -19.181 1.00 98.75 165 LEU A O 1
ATOM 1321 N N . ALA A 1 166 ? 5.076 -8.236 -18.023 1.00 98.50 166 ALA A N 1
ATOM 1322 C CA . ALA A 1 166 ? 5.160 -9.529 -18.712 1.00 98.50 166 ALA A CA 1
ATOM 1323 C C . ALA A 1 166 ? 4.968 -9.418 -20.234 1.00 98.50 166 ALA A C 1
ATOM 1325 O O . ALA A 1 166 ? 5.520 -10.215 -20.996 1.00 98.50 166 ALA A O 1
ATOM 1326 N N . ALA A 1 167 ? 4.154 -8.454 -20.665 1.00 98.31 167 ALA A N 1
ATOM 1327 C CA . ALA A 1 167 ? 3.854 -8.171 -22.063 1.00 98.31 167 ALA A CA 1
ATOM 1328 C C . ALA A 1 167 ? 4.867 -7.219 -22.729 1.00 98.31 167 ALA A C 1
ATOM 1330 O O . ALA A 1 167 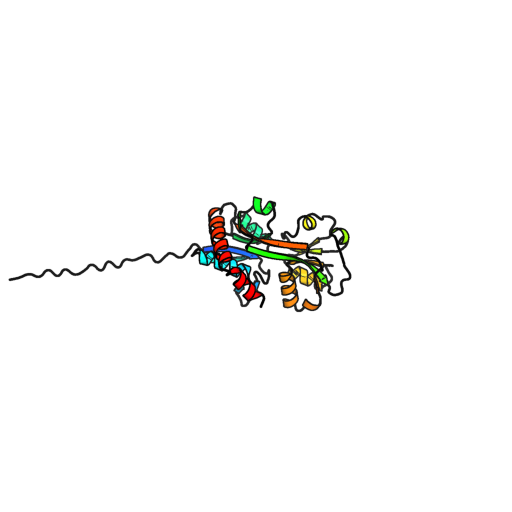? 4.649 -6.826 -23.872 1.00 98.31 167 ALA A O 1
ATOM 1331 N N . GLY A 1 168 ? 5.931 -6.807 -22.027 1.00 98.06 168 GLY A N 1
ATOM 1332 C CA . GLY A 1 168 ? 6.943 -5.882 -22.549 1.00 98.06 168 GLY A CA 1
ATOM 1333 C C . GLY A 1 168 ? 6.438 -4.452 -22.762 1.00 98.06 168 GLY A C 1
ATOM 1334 O O . GLY A 1 168 ? 7.068 -3.680 -23.476 1.00 98.06 168 GLY A O 1
ATOM 1335 N N . ARG A 1 169 ? 5.293 -4.085 -22.168 1.00 98.44 169 ARG A N 1
ATOM 1336 C CA . ARG A 1 169 ? 4.725 -2.729 -22.282 1.00 98.44 169 ARG A CA 1
ATOM 1337 C C . ARG A 1 169 ? 5.389 -1.729 -21.340 1.00 98.44 169 ARG A C 1
ATOM 1339 O O . ARG A 1 169 ? 5.249 -0.531 -21.533 1.00 98.44 169 ARG A O 1
ATOM 1346 N N . LEU A 1 170 ? 6.072 -2.224 -20.314 1.00 98.69 170 LEU A N 1
ATOM 1347 C CA . LEU A 1 170 ? 6.789 -1.445 -19.312 1.00 98.69 170 LEU A CA 1
ATOM 1348 C C . LEU A 1 170 ? 8.218 -1.980 -19.224 1.00 98.69 170 LEU A C 1
ATOM 1350 O O . LEU A 1 170 ? 8.444 -3.166 -19.457 1.00 98.69 170 LEU A O 1
ATOM 1354 N N . HIS A 1 171 ? 9.169 -1.119 -18.868 1.00 98.75 171 HIS A N 1
ATOM 1355 C CA . HIS A 1 171 ? 10.555 -1.538 -18.634 1.00 98.75 171 HIS A CA 1
ATOM 1356 C C . HIS A 1 171 ? 10.740 -2.072 -17.209 1.00 98.75 171 HIS A C 1
ATOM 1358 O O . HIS A 1 171 ? 11.552 -2.961 -16.972 1.00 98.75 171 HIS A O 1
ATOM 1364 N N . MET A 1 172 ? 9.973 -1.526 -16.264 1.00 98.75 172 MET A N 1
ATOM 1365 C CA . MET A 1 172 ? 9.940 -1.936 -14.864 1.00 98.75 172 MET A CA 1
ATOM 1366 C C . MET A 1 172 ? 8.635 -1.486 -14.211 1.00 98.75 172 MET A C 1
ATOM 1368 O O . MET A 1 172 ? 7.910 -0.654 -14.760 1.00 98.75 172 MET A O 1
ATOM 1372 N N . ILE A 1 173 ? 8.342 -2.017 -13.031 1.00 98.81 173 ILE A N 1
ATOM 1373 C CA . ILE A 1 173 ? 7.226 -1.587 -12.180 1.00 98.81 173 ILE A CA 1
ATOM 1374 C C . ILE A 1 173 ? 7.740 -1.354 -10.765 1.00 98.81 173 ILE A C 1
ATOM 1376 O O . ILE A 1 173 ? 8.658 -2.048 -10.336 1.00 98.81 173 ILE A O 1
ATOM 1380 N N . VAL A 1 174 ? 7.156 -0.398 -10.048 1.00 98.62 174 VAL A N 1
ATOM 1381 C CA . VAL A 1 174 ? 7.465 -0.142 -8.636 1.00 98.62 174 VAL A CA 1
ATOM 1382 C C . VAL A 1 174 ? 6.305 -0.594 -7.752 1.00 98.62 174 VAL A C 1
ATOM 1384 O O . VAL A 1 174 ? 5.134 -0.348 -8.053 1.00 98.62 174 VAL A O 1
ATOM 1387 N N . GLY A 1 175 ? 6.625 -1.268 -6.653 1.00 97.94 175 GLY A N 1
ATOM 1388 C CA . GLY A 1 175 ? 5.631 -1.820 -5.741 1.00 97.94 175 GLY A CA 1
ATOM 1389 C C . GLY A 1 175 ? 6.258 -2.486 -4.529 1.00 97.94 175 GLY A C 1
ATOM 1390 O O . GLY A 1 175 ? 7.478 -2.533 -4.378 1.00 97.94 175 GLY A O 1
ATOM 1391 N N . ASP A 1 176 ? 5.398 -2.999 -3.660 1.00 97.88 176 ASP A N 1
ATOM 1392 C CA . ASP A 1 176 ? 5.816 -3.796 -2.515 1.00 97.88 176 ASP A CA 1
ATOM 1393 C C . ASP A 1 176 ? 6.357 -5.161 -2.982 1.00 97.88 176 ASP A C 1
ATOM 1395 O O . ASP A 1 176 ? 5.732 -5.845 -3.796 1.00 97.88 176 ASP A O 1
ATOM 1399 N N . ARG A 1 177 ? 7.545 -5.539 -2.501 1.00 98.00 177 ARG A N 1
ATOM 1400 C CA . ARG A 1 177 ? 8.301 -6.712 -2.957 1.00 98.00 177 ARG A CA 1
ATOM 1401 C C . ARG A 1 177 ? 7.500 -8.001 -2.816 1.00 98.00 177 ARG A C 1
ATOM 1403 O O . ARG A 1 177 ? 7.422 -8.763 -3.781 1.00 98.00 177 ARG A O 1
ATOM 1410 N N . ASP A 1 178 ? 6.912 -8.238 -1.648 1.00 97.25 178 ASP A N 1
ATOM 1411 C CA . ASP A 1 178 ? 6.195 -9.481 -1.357 1.00 97.25 178 ASP A CA 1
ATOM 1412 C C . ASP A 1 178 ? 4.898 -9.548 -2.155 1.00 97.25 178 ASP A C 1
ATOM 1414 O O . ASP A 1 178 ? 4.558 -10.595 -2.711 1.00 97.25 178 ASP A O 1
ATOM 1418 N N . THR A 1 179 ? 4.240 -8.400 -2.322 1.00 97.81 179 THR A N 1
ATOM 1419 C CA . THR A 1 179 ? 3.057 -8.276 -3.175 1.00 97.81 179 THR A CA 1
ATOM 1420 C C . THR A 1 179 ? 3.364 -8.620 -4.620 1.00 97.81 179 THR A C 1
ATOM 1422 O O . THR A 1 179 ? 2.716 -9.484 -5.214 1.00 97.81 179 THR A O 1
ATOM 1425 N N . LEU A 1 180 ? 4.388 -7.998 -5.202 1.00 98.56 180 LEU A N 1
ATOM 1426 C CA . LEU A 1 180 ? 4.760 -8.264 -6.586 1.00 98.56 180 LEU A CA 1
ATOM 1427 C C . LEU A 1 180 ? 5.232 -9.715 -6.774 1.00 98.56 180 LEU A C 1
ATOM 1429 O O . LEU A 1 180 ? 4.870 -10.347 -7.767 1.00 98.56 180 LEU A O 1
ATOM 1433 N N . ALA A 1 181 ? 5.991 -10.270 -5.822 1.00 98.25 181 ALA A N 1
ATOM 1434 C CA . ALA A 1 181 ? 6.445 -11.660 -5.863 1.00 98.25 181 ALA A CA 1
ATOM 1435 C C . ALA A 1 181 ? 5.269 -12.647 -5.816 1.00 98.25 181 ALA A C 1
ATOM 1437 O O . ALA A 1 181 ? 5.212 -13.586 -6.617 1.00 98.25 181 ALA A O 1
ATOM 1438 N N . PHE A 1 182 ? 4.310 -12.416 -4.916 1.00 97.62 182 PHE A N 1
ATOM 1439 C CA . PHE A 1 182 ? 3.108 -13.232 -4.800 1.00 97.62 182 PHE A CA 1
ATOM 1440 C C . PHE A 1 182 ? 2.290 -13.190 -6.090 1.00 97.62 182 PHE A C 1
ATOM 1442 O O . PHE A 1 182 ? 1.892 -14.235 -6.602 1.00 97.62 182 PHE A O 1
ATOM 1449 N N . LEU A 1 183 ? 2.070 -12.000 -6.651 1.00 98.19 183 LEU A N 1
ATOM 1450 C CA . LEU A 1 183 ? 1.320 -11.828 -7.894 1.00 98.19 183 LEU A CA 1
ATOM 1451 C C . LEU A 1 183 ? 2.020 -12.505 -9.074 1.00 98.19 183 LEU A C 1
ATOM 1453 O O . LEU A 1 183 ? 1.379 -13.236 -9.826 1.00 98.19 183 LEU A O 1
ATOM 1457 N N . ALA A 1 184 ? 3.339 -12.344 -9.208 1.00 98.38 184 ALA A N 1
ATOM 1458 C CA . ALA A 1 184 ? 4.113 -13.048 -10.226 1.00 98.38 184 ALA A CA 1
ATOM 1459 C C . ALA A 1 184 ? 3.971 -14.573 -10.091 1.00 98.38 184 ALA A C 1
ATOM 1461 O O . ALA A 1 184 ? 3.749 -15.253 -11.093 1.00 98.38 184 ALA A O 1
ATOM 1462 N N . LYS A 1 185 ? 4.013 -15.110 -8.864 1.00 97.75 185 LYS A N 1
ATOM 1463 C CA . LYS A 1 185 ? 3.788 -16.539 -8.591 1.00 97.75 185 LYS A CA 1
ATOM 1464 C C . LYS A 1 185 ? 2.375 -16.979 -8.949 1.00 97.75 185 LYS A C 1
ATOM 1466 O O . LYS A 1 185 ? 2.212 -17.969 -9.656 1.00 97.75 185 LYS A O 1
ATOM 1471 N N . ARG A 1 186 ? 1.361 -16.226 -8.518 1.00 95.94 186 ARG A N 1
ATOM 1472 C CA . ARG A 1 186 ? -0.055 -16.505 -8.806 1.00 95.94 186 ARG A CA 1
ATOM 1473 C C . ARG A 1 186 ? -0.341 -16.533 -10.308 1.00 95.94 186 ARG A C 1
ATOM 1475 O O . ARG A 1 186 ? -1.179 -17.308 -10.753 1.00 95.94 186 ARG A O 1
ATOM 1482 N N . LEU A 1 187 ? 0.373 -15.722 -11.086 1.00 97.56 187 LEU A N 1
ATOM 1483 C CA . LEU A 1 187 ? 0.260 -15.664 -12.544 1.00 97.56 187 LEU A CA 1
ATOM 1484 C C . LEU A 1 187 ? 1.124 -16.696 -13.290 1.00 97.56 187 LEU A C 1
ATOM 1486 O O . LEU A 1 187 ? 1.055 -16.747 -14.516 1.00 97.56 187 LEU A O 1
ATOM 1490 N N . GLY A 1 188 ? 1.946 -17.491 -12.597 1.00 98.25 188 GLY A N 1
ATOM 1491 C CA . GLY A 1 188 ? 2.893 -18.413 -13.237 1.00 98.25 188 GLY A CA 1
ATOM 1492 C C . GLY A 1 188 ? 4.038 -17.700 -13.970 1.00 98.25 188 GLY A C 1
ATOM 1493 O O . GLY A 1 188 ? 4.542 -18.198 -14.971 1.00 98.25 188 GLY A O 1
ATOM 1494 N N . LEU A 1 189 ? 4.422 -16.508 -13.507 1.00 98.06 189 LEU A N 1
ATOM 1495 C CA . LEU A 1 189 ? 5.419 -15.633 -14.132 1.00 98.06 189 LEU A CA 1
ATOM 1496 C C . LEU A 1 189 ? 6.656 -15.397 -13.249 1.00 98.06 189 LEU A C 1
ATOM 1498 O O . LEU A 1 189 ? 7.475 -14.554 -13.601 1.00 98.06 189 LEU A O 1
ATOM 1502 N N . SER A 1 190 ? 6.811 -16.103 -12.122 1.00 96.56 190 SER A N 1
ATOM 1503 C CA . SER A 1 190 ? 7.922 -15.890 -11.175 1.00 96.56 190 SER A CA 1
ATOM 1504 C C . SER A 1 190 ? 9.297 -15.868 -11.844 1.00 96.56 190 SER A C 1
ATOM 1506 O O . SER A 1 190 ? 10.070 -14.944 -11.612 1.00 96.56 190 SER A O 1
ATOM 1508 N N . ASP A 1 191 ? 9.573 -16.826 -12.730 1.00 97.50 191 ASP A N 1
ATOM 1509 C CA . ASP A 1 191 ? 10.885 -16.959 -13.380 1.00 97.50 191 ASP A CA 1
ATOM 1510 C C . ASP A 1 191 ? 11.154 -15.878 -14.436 1.00 97.50 191 ASP A C 1
ATOM 1512 O O . ASP A 1 191 ? 12.280 -15.722 -14.907 1.00 97.50 191 ASP A O 1
ATOM 1516 N N . ARG A 1 192 ? 10.132 -15.098 -14.808 1.00 98.00 192 ARG A N 1
ATOM 1517 C CA . ARG A 1 192 ? 10.239 -14.040 -15.820 1.00 98.00 192 ARG A CA 1
ATOM 1518 C C . ARG A 1 192 ? 10.725 -12.716 -15.260 1.00 98.00 192 ARG A C 1
ATOM 1520 O O . ARG A 1 192 ? 10.952 -11.797 -16.049 1.00 98.00 192 ARG A O 1
ATOM 1527 N N . PHE A 1 193 ? 10.881 -12.602 -13.945 1.00 98.50 193 PHE A N 1
ATOM 1528 C CA . PHE A 1 193 ? 11.205 -11.341 -13.299 1.00 98.50 193 PHE A CA 1
ATOM 1529 C C . PHE A 1 193 ? 12.378 -11.452 -12.328 1.00 98.50 193 PHE A C 1
ATOM 1531 O O . PHE A 1 193 ? 12.733 -12.523 -11.832 1.00 98.50 193 PHE A O 1
ATOM 1538 N N . ARG A 1 194 ? 12.976 -10.297 -12.053 1.00 98.19 194 ARG A N 1
ATOM 1539 C CA . ARG A 1 194 ? 13.901 -10.065 -10.945 1.00 98.19 194 ARG A CA 1
ATOM 1540 C C . ARG A 1 194 ? 13.523 -8.771 -10.235 1.00 98.19 194 ARG A C 1
ATOM 1542 O O . ARG A 1 194 ? 12.835 -7.924 -10.806 1.00 98.19 194 ARG A O 1
ATOM 1549 N N . PHE A 1 195 ? 13.992 -8.619 -9.007 1.00 98.31 195 PHE A N 1
ATOM 1550 C CA . PHE A 1 195 ? 13.932 -7.345 -8.299 1.00 98.31 195 PHE A CA 1
ATOM 1551 C C . PHE A 1 195 ? 15.238 -6.576 -8.496 1.00 98.31 195 PHE A C 1
ATOM 1553 O O . PHE A 1 195 ? 16.271 -7.192 -8.758 1.00 98.31 195 PHE A O 1
ATOM 1560 N N . ALA A 1 196 ? 15.183 -5.250 -8.385 1.00 97.06 196 ALA A N 1
ATOM 1561 C CA . ALA A 1 196 ? 16.383 -4.432 -8.260 1.00 97.06 196 ALA A CA 1
ATOM 1562 C C . ALA A 1 196 ? 17.160 -4.817 -6.990 1.00 97.06 196 ALA A C 1
ATOM 1564 O O . ALA A 1 196 ? 16.554 -5.174 -5.973 1.00 97.06 196 ALA A O 1
ATOM 1565 N N . ASP A 1 197 ? 18.489 -4.727 -7.059 1.00 92.62 197 ASP A N 1
ATOM 1566 C CA . ASP A 1 197 ? 19.382 -5.145 -5.972 1.00 92.62 197 ASP A CA 1
ATOM 1567 C C . ASP A 1 197 ? 19.191 -4.290 -4.715 1.00 92.62 197 ASP A C 1
ATOM 1569 O O . ASP A 1 197 ? 19.138 -4.811 -3.599 1.00 92.62 197 ASP A O 1
ATOM 1573 N N . THR A 1 198 ? 19.006 -2.982 -4.905 1.00 91.94 198 THR A N 1
ATOM 1574 C CA . THR A 1 198 ? 18.728 -2.032 -3.827 1.00 91.94 198 THR A CA 1
ATOM 1575 C C . THR A 1 198 ? 17.233 -1.704 -3.803 1.00 91.94 198 THR A C 1
ATOM 1577 O O . THR A 1 198 ? 16.688 -1.276 -4.827 1.00 91.94 198 THR A O 1
ATOM 1580 N N . PRO A 1 199 ? 16.537 -1.888 -2.664 1.00 94.88 199 PRO A N 1
ATOM 1581 C CA . PRO A 1 199 ? 15.151 -1.461 -2.541 1.00 94.88 199 PRO A CA 1
ATOM 1582 C C . PRO A 1 199 ? 15.051 0.064 -2.629 1.00 94.88 199 PRO A C 1
ATOM 1584 O O . PRO A 1 199 ? 15.966 0.781 -2.234 1.00 94.88 199 PRO A O 1
ATOM 1587 N N . LEU A 1 200 ? 13.909 0.556 -3.106 1.00 95.75 200 LEU A N 1
ATOM 1588 C CA . LEU A 1 200 ? 13.624 1.987 -3.108 1.00 95.75 200 LEU A CA 1
ATOM 1589 C C . LEU A 1 200 ? 13.465 2.500 -1.671 1.00 95.75 200 LEU A C 1
ATOM 1591 O O . LEU A 1 200 ? 13.995 3.556 -1.348 1.00 95.75 200 LEU A O 1
ATOM 1595 N N . ALA A 1 201 ? 12.766 1.737 -0.822 1.00 95.25 201 ALA A N 1
ATOM 1596 C CA . ALA A 1 201 ? 12.628 2.038 0.598 1.00 95.25 201 ALA A CA 1
ATOM 1597 C C . ALA A 1 201 ? 12.110 0.859 1.425 1.00 95.25 201 ALA A C 1
ATOM 1599 O O . ALA A 1 201 ? 11.425 -0.033 0.916 1.00 95.25 201 ALA A O 1
ATOM 1600 N N . VAL A 1 202 ? 12.381 0.916 2.729 1.00 95.25 202 VAL A N 1
ATOM 1601 C CA . VAL A 1 202 ? 11.643 0.170 3.753 1.00 95.25 202 VAL A CA 1
ATOM 1602 C C . VAL A 1 202 ? 10.555 1.093 4.285 1.00 95.25 202 VAL A C 1
ATOM 1604 O O . VAL A 1 202 ? 10.846 2.172 4.795 1.00 95.25 202 VAL A O 1
ATOM 1607 N N . VAL A 1 203 ? 9.299 0.692 4.115 1.00 92.12 203 VAL A N 1
ATOM 1608 C CA . VAL A 1 203 ? 8.150 1.576 4.282 1.00 92.12 203 VAL A CA 1
ATOM 1609 C C . VAL A 1 203 ? 7.297 1.137 5.475 1.00 92.12 203 VAL A C 1
ATOM 1611 O O . VAL A 1 203 ? 6.664 0.076 5.408 1.00 92.12 203 VAL A O 1
ATOM 1614 N N . PRO A 1 204 ? 7.215 1.948 6.545 1.00 94.62 204 PRO A N 1
ATOM 1615 C CA . PRO A 1 204 ? 6.304 1.696 7.652 1.00 94.62 204 PRO A CA 1
ATOM 1616 C C . PRO A 1 204 ? 4.842 1.832 7.204 1.00 94.62 204 PRO A C 1
ATOM 1618 O O . PRO A 1 204 ? 4.473 2.755 6.468 1.00 94.62 204 PRO A O 1
ATOM 1621 N N . ARG A 1 205 ? 3.991 0.908 7.661 1.00 96.12 205 ARG A N 1
ATOM 1622 C CA . ARG A 1 205 ? 2.562 0.849 7.321 1.00 96.12 205 ARG A CA 1
ATOM 1623 C C . ARG A 1 205 ? 1.697 1.201 8.517 1.00 96.12 205 ARG A C 1
ATOM 1625 O O . ARG A 1 205 ? 1.934 0.735 9.629 1.00 96.12 205 ARG A O 1
ATOM 1632 N N . TYR A 1 206 ? 0.666 1.991 8.253 1.00 98.25 206 TYR A N 1
ATOM 1633 C CA . TYR A 1 206 ? -0.209 2.595 9.247 1.00 98.25 206 TYR A CA 1
ATOM 1634 C C . TYR A 1 206 ? -1.676 2.277 8.965 1.00 98.25 206 TYR A C 1
ATOM 1636 O O . TYR A 1 206 ? -2.080 1.998 7.830 1.00 98.25 206 TYR A O 1
ATOM 1644 N N . ILE A 1 207 ? -2.468 2.366 10.024 1.00 98.50 207 ILE A N 1
ATOM 1645 C CA . ILE A 1 207 ? -3.922 2.442 9.979 1.00 98.50 207 ILE A CA 1
ATOM 1646 C C . ILE A 1 207 ? -4.297 3.924 9.943 1.00 98.50 207 ILE A C 1
ATOM 1648 O O . ILE A 1 207 ? -3.743 4.720 10.696 1.00 98.50 207 ILE A O 1
ATOM 1652 N N . ALA A 1 208 ? -5.208 4.309 9.064 1.00 98.62 208 ALA A N 1
ATOM 1653 C CA . ALA A 1 208 ? -5.717 5.663 8.942 1.00 98.62 208 ALA A CA 1
ATOM 1654 C C . ALA A 1 208 ? -7.171 5.703 9.407 1.00 98.62 208 ALA A C 1
ATOM 1656 O O . ALA A 1 208 ? -8.030 5.023 8.849 1.00 98.62 208 ALA A O 1
ATOM 1657 N N . PHE A 1 209 ? -7.444 6.542 10.395 1.00 98.75 209 PHE A N 1
ATOM 1658 C CA . PHE A 1 209 ? -8.794 6.884 10.820 1.00 98.75 209 PHE A CA 1
ATOM 1659 C C . PHE A 1 209 ? -9.167 8.271 10.274 1.00 98.75 209 PHE A C 1
ATOM 1661 O O . PHE A 1 209 ? -8.300 9.156 10.200 1.00 98.75 209 PHE A O 1
ATOM 1668 N N . PRO A 1 210 ? -10.445 8.515 9.934 1.00 98.38 210 PRO A N 1
ATOM 1669 C CA . PRO A 1 210 ? -10.947 9.862 9.688 1.00 98.38 210 PRO A CA 1
ATOM 1670 C C . PRO A 1 210 ? -10.599 10.802 10.853 1.00 98.38 210 PRO A C 1
ATOM 1672 O O . PRO A 1 210 ? -10.603 10.390 12.017 1.00 98.38 210 PRO A O 1
ATOM 1675 N N . LYS A 1 211 ? -10.332 12.088 10.578 1.00 95.50 211 LYS A N 1
ATOM 1676 C CA . LYS A 1 211 ? -9.989 13.064 11.638 1.00 95.50 211 LYS A CA 1
ATOM 1677 C C . LYS A 1 211 ? -11.058 13.176 12.723 1.00 95.50 211 LYS A C 1
ATOM 1679 O O . LYS A 1 211 ? -10.711 13.354 13.886 1.00 95.50 211 LYS A O 1
ATOM 1684 N N . ALA A 1 212 ? -12.327 13.011 12.348 1.00 96.44 212 ALA A N 1
ATOM 1685 C CA . ALA A 1 212 ? -13.468 13.029 13.260 1.00 96.44 212 ALA A CA 1
ATOM 1686 C C . ALA A 1 212 ? -13.498 11.850 14.256 1.00 96.44 212 ALA A C 1
ATOM 1688 O O . ALA A 1 212 ? -14.261 11.891 15.213 1.00 96.44 212 ALA A O 1
ATOM 1689 N N . ARG A 1 213 ? -12.678 10.810 14.050 1.00 97.06 213 ARG A N 1
ATOM 1690 C CA . ARG A 1 213 ? -12.656 9.568 14.841 1.00 97.06 213 ARG A CA 1
ATOM 1691 C C . ARG A 1 213 ? -11.396 9.451 15.701 1.00 97.06 213 ARG A C 1
ATOM 1693 O O . ARG A 1 213 ? -10.758 8.402 15.746 1.00 97.06 213 ARG A O 1
ATOM 1700 N N . SER A 1 214 ? -10.994 10.544 16.355 1.00 97.44 214 SER A N 1
ATOM 1701 C CA . SER A 1 214 ? -9.792 10.582 17.207 1.00 97.44 214 SER A CA 1
ATOM 1702 C C . SER A 1 214 ? -9.843 9.580 18.356 1.00 97.44 214 SER A C 1
ATOM 1704 O O . SER A 1 214 ? -8.830 8.955 18.658 1.00 97.44 214 SER A O 1
ATOM 1706 N N . ASP A 1 215 ? -11.016 9.391 18.956 1.00 97.44 215 ASP A N 1
ATOM 1707 C CA . ASP A 1 215 ? -11.175 8.530 20.131 1.00 97.44 215 ASP A CA 1
ATOM 1708 C C . ASP A 1 215 ? -11.066 7.050 19.745 1.00 97.44 215 ASP A C 1
ATOM 1710 O O . ASP A 1 215 ? -10.351 6.290 20.396 1.00 97.44 215 ASP A O 1
ATOM 1714 N N . GLN A 1 216 ? -11.675 6.657 18.618 1.00 97.81 216 GLN A N 1
ATOM 1715 C CA . GLN A 1 216 ? -11.510 5.317 18.042 1.00 97.81 216 GLN A CA 1
ATOM 1716 C C . GLN A 1 216 ? -10.054 5.062 17.636 1.00 97.81 216 GLN A C 1
ATOM 1718 O O . GLN A 1 216 ? -9.516 3.993 17.921 1.00 97.81 216 GLN A O 1
ATOM 1723 N N . ALA A 1 217 ? -9.382 6.056 17.042 1.00 98.50 217 ALA A N 1
ATOM 1724 C CA . ALA A 1 217 ? -7.965 5.953 16.710 1.00 98.50 217 ALA A CA 1
ATOM 1725 C C . ALA A 1 217 ? -7.094 5.753 17.963 1.00 98.50 217 ALA A C 1
ATOM 1727 O O . ALA A 1 217 ? -6.191 4.919 17.952 1.00 98.50 217 ALA A O 1
ATOM 1728 N N . ALA A 1 218 ? -7.370 6.477 19.052 1.00 98.44 218 ALA A N 1
ATOM 1729 C CA . ALA A 1 218 ? -6.646 6.344 20.315 1.00 98.44 218 ALA A CA 1
ATOM 1730 C C . ALA A 1 218 ? -6.881 4.976 20.977 1.00 98.44 218 ALA A C 1
ATOM 1732 O O . ALA A 1 218 ? -5.921 4.333 21.403 1.00 98.44 218 ALA A O 1
ATOM 1733 N N . ALA A 1 219 ? -8.130 4.499 21.005 1.00 98.00 219 ALA A N 1
ATOM 1734 C CA . ALA A 1 219 ? -8.474 3.182 21.538 1.00 98.00 219 ALA A CA 1
ATOM 1735 C C . ALA A 1 219 ? -7.814 2.051 20.730 1.00 98.00 219 ALA A C 1
ATOM 1737 O O . ALA A 1 219 ? -7.196 1.152 21.304 1.00 98.00 219 ALA A O 1
ATOM 1738 N N . PHE A 1 220 ? -7.854 2.141 19.395 1.00 98.56 220 PHE A N 1
ATOM 1739 C CA . PHE A 1 220 ? -7.166 1.195 18.518 1.00 98.56 220 PHE A CA 1
ATOM 1740 C C . PHE A 1 220 ? -5.651 1.242 18.728 1.00 98.56 220 PHE A C 1
ATOM 1742 O O . PHE A 1 220 ? -5.012 0.196 18.797 1.00 98.56 220 PHE A O 1
ATOM 1749 N N . ALA A 1 221 ? -5.060 2.436 18.852 1.00 98.50 221 ALA A N 1
ATOM 1750 C CA . ALA A 1 221 ? -3.627 2.597 19.091 1.00 98.50 221 ALA A CA 1
ATOM 1751 C C . ALA A 1 221 ? -3.193 1.924 20.395 1.00 98.50 221 ALA A C 1
ATOM 1753 O O . ALA A 1 221 ? -2.228 1.165 20.391 1.00 98.50 221 ALA A O 1
ATOM 1754 N N . GLN A 1 222 ? -3.936 2.139 21.484 1.00 98.06 222 GLN A N 1
ATOM 1755 C CA . GLN A 1 222 ? -3.671 1.473 22.755 1.00 98.06 222 GLN A CA 1
ATOM 1756 C C . GLN A 1 222 ? -3.713 -0.050 22.592 1.00 98.06 222 GLN A C 1
ATOM 1758 O O . GLN A 1 222 ? -2.779 -0.741 23.002 1.00 98.06 222 GLN A O 1
ATOM 1763 N N . LYS A 1 223 ? -4.759 -0.578 21.944 1.00 97.75 223 LYS A N 1
ATOM 1764 C CA . LYS A 1 223 ? -4.899 -2.026 21.794 1.00 97.75 223 LYS A CA 1
ATOM 1765 C C . LYS A 1 223 ? -3.852 -2.643 20.864 1.00 97.75 223 LYS A C 1
ATOM 1767 O O . LYS A 1 223 ? -3.377 -3.752 21.112 1.00 97.75 223 LYS A O 1
ATOM 1772 N N . LEU A 1 224 ? -3.455 -1.921 19.820 1.00 97.69 224 LEU A N 1
ATOM 1773 C CA . LEU A 1 224 ? -2.383 -2.325 18.917 1.00 97.69 224 LEU A CA 1
ATOM 1774 C C . LEU A 1 224 ? -1.053 -2.495 19.665 1.00 97.69 224 LEU A C 1
ATOM 1776 O O . LEU A 1 224 ? -0.345 -3.468 19.410 1.00 97.69 224 LEU A O 1
ATOM 1780 N N . GLU A 1 225 ? -0.717 -1.597 20.594 1.00 96.88 225 GLU A N 1
ATOM 1781 C CA . GLU A 1 225 ? 0.510 -1.716 21.394 1.00 96.88 225 GLU A CA 1
ATOM 1782 C C . GLU A 1 225 ? 0.482 -2.929 22.339 1.00 96.88 225 GLU A C 1
ATOM 1784 O O . GLU A 1 225 ? 1.487 -3.629 22.465 1.00 96.88 225 GLU A O 1
ATOM 1789 N N . GLU A 1 226 ? -0.670 -3.261 22.932 1.00 95.50 226 GLU A N 1
ATOM 1790 C CA . GLU A 1 226 ? -0.826 -4.487 23.734 1.00 95.50 226 GLU A CA 1
ATOM 1791 C C . GLU A 1 226 ? -0.579 -5.752 22.893 1.00 95.50 226 GLU A C 1
ATOM 1793 O O . GLU A 1 226 ? 0.150 -6.660 23.302 1.00 95.50 226 GLU A O 1
ATOM 1798 N N . ILE A 1 227 ? -1.151 -5.805 21.687 1.00 92.75 227 ILE A N 1
ATOM 1799 C CA . ILE A 1 227 ? -1.013 -6.949 20.774 1.00 92.75 227 ILE A CA 1
ATOM 1800 C C . ILE A 1 227 ? 0.421 -7.059 20.248 1.00 92.75 227 ILE A C 1
ATOM 1802 O O . ILE A 1 227 ? 0.960 -8.165 20.185 1.00 92.75 227 ILE A O 1
ATOM 1806 N N . LYS A 1 228 ? 1.088 -5.939 19.947 1.00 91.88 228 LYS A N 1
ATOM 1807 C CA . LYS A 1 228 ? 2.526 -5.929 19.630 1.00 91.88 228 LYS A CA 1
ATOM 1808 C C . LYS A 1 228 ? 3.355 -6.524 20.764 1.00 91.88 228 LYS A C 1
ATOM 1810 O O . LYS A 1 228 ? 4.168 -7.410 20.514 1.00 91.88 228 LYS A O 1
ATOM 1815 N N . ALA A 1 229 ? 3.124 -6.076 21.999 1.00 92.31 229 ALA A N 1
ATOM 1816 C CA . ALA A 1 229 ? 3.868 -6.537 23.169 1.00 92.31 229 ALA A CA 1
ATOM 1817 C C . ALA A 1 229 ? 3.662 -8.035 23.459 1.00 92.31 229 ALA A C 1
ATOM 1819 O O . ALA A 1 229 ? 4.562 -8.687 23.981 1.00 92.31 229 ALA A O 1
ATOM 1820 N N . SER A 1 230 ? 2.504 -8.592 23.090 1.00 91.38 230 SER A N 1
ATOM 1821 C CA . SER A 1 230 ? 2.200 -10.018 23.265 1.00 91.38 230 SER A CA 1
ATOM 1822 C C . SER A 1 230 ? 2.901 -10.958 22.269 1.00 91.38 230 SER A C 1
ATOM 1824 O O . SER A 1 230 ? 2.948 -12.162 22.507 1.00 91.38 230 SER A O 1
ATOM 1826 N N . GLY A 1 231 ? 3.444 -10.439 21.159 1.00 89.38 231 GLY A N 1
ATOM 1827 C CA . GLY A 1 231 ? 4.015 -11.253 20.074 1.00 89.38 231 GLY A CA 1
ATOM 1828 C C . GLY A 1 231 ? 2.985 -11.815 19.081 1.00 89.38 231 GLY A C 1
ATOM 1829 O O . GLY A 1 231 ? 3.352 -12.523 18.139 1.00 89.38 231 GLY A O 1
ATOM 1830 N N . ASP A 1 232 ? 1.705 -11.469 19.238 1.00 87.38 232 ASP A N 1
ATOM 1831 C CA . ASP A 1 232 ? 0.616 -11.895 18.353 1.00 87.38 232 ASP A CA 1
ATOM 1832 C C . ASP A 1 232 ? 0.864 -11.493 16.888 1.00 87.38 232 ASP A C 1
ATOM 1834 O O . ASP A 1 232 ? 0.676 -12.311 15.988 1.00 87.38 232 ASP A O 1
ATOM 1838 N N . ILE A 1 233 ? 1.349 -10.268 16.630 1.00 88.62 233 ILE A N 1
ATOM 1839 C CA . ILE A 1 233 ? 1.637 -9.802 15.257 1.00 88.62 233 ILE A CA 1
ATOM 1840 C C . ILE A 1 233 ? 2.683 -10.690 14.582 1.00 88.62 233 ILE A C 1
ATOM 1842 O O . ILE A 1 233 ? 2.513 -11.080 13.427 1.00 88.62 233 ILE A O 1
ATOM 1846 N N . GLN A 1 234 ? 3.745 -11.046 15.304 1.00 89.38 234 GLN A N 1
ATOM 1847 C CA . GLN A 1 234 ? 4.799 -11.903 14.771 1.00 89.38 234 GLN A CA 1
ATOM 1848 C C . GLN A 1 234 ? 4.255 -13.298 14.434 1.00 89.38 234 GLN A C 1
ATOM 1850 O O . GLN A 1 234 ? 4.540 -13.834 13.365 1.00 89.38 234 GLN A O 1
ATOM 1855 N N . SER A 1 235 ? 3.398 -13.846 15.299 1.00 91.38 235 SER A N 1
ATOM 1856 C CA . SER A 1 235 ? 2.735 -15.135 15.065 1.00 91.38 235 SER A CA 1
ATOM 1857 C C . SER A 1 235 ? 1.837 -15.110 13.822 1.00 91.38 235 SER A C 1
ATOM 1859 O O . SER A 1 235 ? 1.820 -16.071 13.050 1.00 91.38 235 SER A O 1
ATOM 1861 N N . ILE A 1 236 ? 1.121 -14.001 13.594 1.00 92.88 236 ILE A N 1
ATOM 1862 C CA . ILE A 1 236 ? 0.328 -13.797 12.375 1.00 92.88 236 ILE A CA 1
ATOM 1863 C C . ILE A 1 236 ? 1.250 -13.758 11.156 1.00 92.88 236 ILE A C 1
ATOM 1865 O O . ILE A 1 236 ? 1.000 -14.481 10.201 1.00 92.88 236 ILE A O 1
ATOM 1869 N N . ILE A 1 237 ? 2.333 -12.979 11.176 1.00 89.88 237 ILE A N 1
ATOM 1870 C CA . ILE A 1 237 ? 3.267 -12.892 10.040 1.00 89.88 237 ILE A CA 1
ATOM 1871 C C . ILE A 1 237 ? 3.830 -14.276 9.688 1.00 89.88 237 ILE A C 1
ATOM 1873 O O . ILE A 1 237 ? 3.798 -14.673 8.524 1.00 89.88 237 ILE A O 1
ATOM 1877 N N . GLU A 1 238 ? 4.277 -15.045 10.681 1.00 90.06 238 GLU A N 1
ATOM 1878 C CA . GLU A 1 238 ? 4.831 -16.390 10.477 1.00 90.06 238 GLU A CA 1
ATOM 1879 C C . GLU A 1 238 ? 3.843 -17.372 9.845 1.00 90.06 238 GLU A C 1
ATOM 1881 O O . GLU A 1 238 ? 4.243 -18.240 9.073 1.00 90.06 238 GLU A O 1
ATOM 1886 N N . LYS A 1 239 ? 2.547 -17.241 10.129 1.00 91.06 239 LYS A N 1
ATOM 1887 C CA . LYS A 1 239 ? 1.506 -18.079 9.518 1.00 91.06 239 LYS A CA 1
ATOM 1888 C C . LYS A 1 239 ? 1.431 -17.909 7.995 1.00 91.06 239 LYS A C 1
ATOM 1890 O O . LYS A 1 239 ? 1.051 -18.857 7.314 1.00 91.06 239 LYS A O 1
ATOM 1895 N N . TYR A 1 240 ? 1.777 -16.734 7.466 1.00 87.81 240 TYR A N 1
ATOM 1896 C CA . TYR A 1 240 ? 1.707 -16.428 6.029 1.00 87.81 240 TYR A CA 1
ATOM 1897 C C . TYR A 1 240 ? 3.058 -16.507 5.309 1.00 87.81 240 TYR A C 1
ATOM 1899 O O . TYR A 1 240 ? 3.084 -16.466 4.080 1.00 87.81 240 TYR A O 1
ATOM 1907 N N . THR A 1 241 ? 4.168 -16.600 6.044 1.00 79.62 241 THR A N 1
ATOM 1908 C CA . THR A 1 241 ? 5.526 -16.667 5.473 1.00 79.62 241 THR A CA 1
ATOM 1909 C C . THR A 1 241 ? 6.160 -18.059 5.535 1.00 79.62 241 THR A C 1
ATOM 1911 O O . THR A 1 241 ? 7.254 -18.240 4.998 1.00 79.62 241 THR A O 1
ATOM 1914 N N . ARG A 1 242 ? 5.487 -19.033 6.161 1.00 60.12 242 ARG A N 1
ATOM 1915 C CA . ARG A 1 242 ? 5.875 -20.454 6.187 1.00 60.12 242 ARG A CA 1
ATOM 1916 C C . ARG A 1 242 ? 5.463 -21.223 4.932 1.00 60.12 242 ARG A C 1
ATOM 1918 O O . ARG A 1 242 ? 4.443 -20.865 4.301 1.00 60.12 242 ARG A O 1
#

Solvent-accessible surface area (backbone atoms only — not comparable to full-atom values): 13780 Å² total; per-residue (Å²): 138,83,86,82,84,89,82,80,77,87,81,77,76,79,80,69,82,89,70,85,71,43,65,74,41,38,37,29,29,49,50,70,44,38,69,34,26,24,77,53,96,94,40,80,43,32,46,52,52,52,49,54,48,51,39,38,49,73,71,55,31,39,76,46,80,46,69,30,55,51,50,53,28,57,47,33,19,75,67,59,75,29,60,28,25,52,76,39,63,87,42,75,70,49,56,73,62,24,39,66,33,69,66,81,49,73,46,44,33,26,42,40,30,49,51,86,58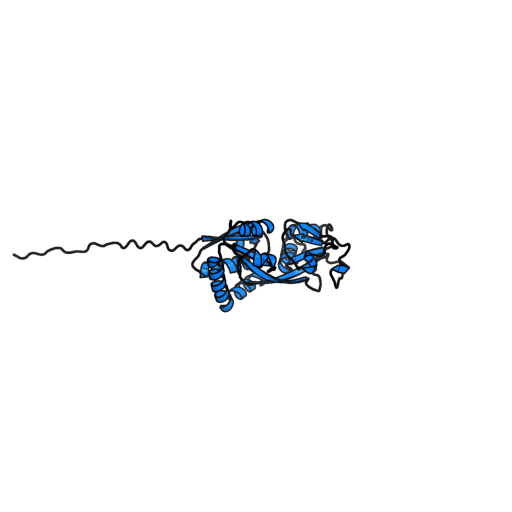,85,84,76,71,95,51,77,78,68,48,50,88,44,41,32,27,38,43,51,81,68,78,89,46,74,71,64,72,66,43,77,79,46,46,72,46,73,30,82,39,64,64,59,39,54,54,36,41,76,68,66,78,30,62,30,31,54,44,45,47,62,32,53,50,48,48,28,48,76,69,75,41,49,85,54,42,39,67,53,93,67,62,77,40,80,44,51,24,21,36,33,16,19,61,92,38,52,65,60,39,50,54,50,42,56,43,44,53,55,40,54,76,70,45,52,56,59,56,48,48,51,70,74,73,108

Radius of gyration: 24.27 Å; Cα contacts (8 Å, |Δi|>4): 418; chains: 1; bounding box: 80×40×87 Å

Mean predicted aligned error: 6.44 Å

Nearest PDB structures (foldseek):
  8hnj-assembly1_A  TM=9.171E-01  e=6.896E-17  Escherichia coli 908519
  3h7m-assembly1_A  TM=9.348E-01  e=4.093E-16  Geobacter sulfurreducens
  8eyz-assembly12_L  TM=9.089E-01  e=8.553E-16  Escherichia coli
  3mpl-assembly1_A  TM=8.116E-01  e=8.305E-13  Bordetella pertussis Tohama I
  3mpk-assembly1_A  TM=8.310E-01  e=7.577E-12  Bordetella pertussis Tohama I